Protein AF-A0A3C2DY50-F1 (afdb_monomer)

Nearest PDB structures (foldseek):
  4akk-assembly1_B  TM=6.413E-01  e=2.455E+00  Klebsiella oxytoca
  7au3-assembly1_C  TM=5.871E-01  e=1.511E+00  Paracoccus denitrificans

Solvent-accessible surface area (backbone atoms only — not comparable to full-atom values): 10934 Å² total; per-residue (Å²): 142,90,86,88,88,86,85,85,87,85,89,89,84,82,92,76,93,74,94,65,94,64,88,67,52,69,40,57,29,36,50,53,43,51,65,75,40,41,68,29,50,53,24,47,54,53,38,53,53,56,51,48,53,54,50,50,34,54,65,64,82,71,50,90,70,50,70,66,61,51,52,53,51,50,55,54,40,52,56,24,50,64,52,48,50,53,72,70,58,59,76,64,56,85,66,56,71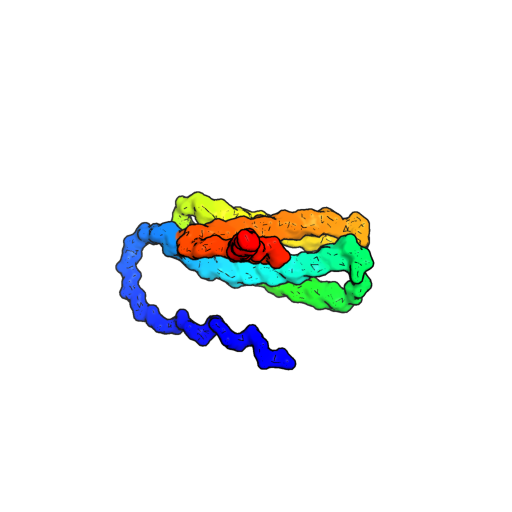,94,46,67,69,60,51,53,32,48,49,28,44,52,50,14,52,52,25,41,53,52,17,45,53,40,33,62,74,35,73,75,37,67,90,47,38,62,63,17,43,54,28,38,52,50,12,53,52,28,39,52,51,20,54,44,48,49,29,53,50,47,69,41,77,70,76,76,72,74,73,67,95,78,77,76,77,82,73,83,75,82,80,81,84,77,134

Sequence (183 aa):
MHRFLSGFRSLLVILAVVVVAGCGSKEEDAAKYAKSISDRHEALAEALVLYGNMVNAFHKDAAVIDRDDYIAAEEDMAGYVARIGSLHDLGKMPLPGNDEDLRSTHDYFMISVSYLYESQALLEDSGYDQGSSTMALGMWEEARKNFLIFAEFLNQIEGKPALDGGAAPGDTTISEMPAPATP

Radius of gyration: 21.75 Å; Cα contacts (8 Å, |Δi|>4): 141; chains: 1; bounding box: 72×37×64 Å

Foldseek 3Di:
DDDDPDDPPDDDDDDDDDPDPDPDALLRLLVVVCVVCVQLLVLLVVLLVLVLVVLVCLAPVNDPPPPVNVVVSVVSNVVSDVSNDDLVVLVVDDRRDPDPLSVVLSVLLSLLNVLSVVLVVQCVVCVSHSVRSVSSNVSSVSSVVSSLVSVQSSCVSNVHPGDPPPPDPPDPPPDDDDDDDDD

pLDDT: mean 75.3, std 21.67, range [30.52, 98.31]

Secondary structure (DSSP, 8-state):
---S--SS-----------------HHHHHHHHHHHHHHHHHHHHHHHHHHHHHHHHHHTT-----HHHHHHHHHHHHHHHHHH--HHHHTTPPPSTT-HHHHHHHHHHHHHHHHHHHHHHHHHHTTT-GGGHHHHHHHHHHHHHHHHHHHHHHHHHTTPPP------TT------PPPPPP-

Structure (mmCIF, N/CA/C/O backbone):
data_AF-A0A3C2DY50-F1
#
_entry.id   AF-A0A3C2DY50-F1
#
loop_
_atom_site.group_PDB
_atom_site.id
_atom_site.type_symbol
_atom_site.label_atom_id
_atom_site.label_alt_id
_atom_site.label_comp_id
_atom_site.label_asym_id
_atom_site.label_entity_id
_atom_site.label_seq_id
_atom_site.pdbx_PDB_ins_code
_atom_site.Cartn_x
_atom_site.Cartn_y
_atom_site.Cartn_z
_atom_site.occupancy
_atom_site.B_iso_or_equiv
_atom_site.auth_seq_id
_atom_site.auth_comp_id
_atom_site.auth_asym_id
_atom_site.auth_atom_id
_atom_site.pdbx_PDB_model_num
ATOM 1 N N . MET A 1 1 ? 16.645 -25.637 1.787 1.00 37.34 1 MET A N 1
ATOM 2 C CA . MET A 1 1 ? 16.811 -25.088 3.148 1.00 37.34 1 MET A CA 1
ATOM 3 C C . MET A 1 1 ? 15.425 -24.723 3.658 1.00 37.34 1 MET A C 1
ATOM 5 O O . MET A 1 1 ? 14.853 -23.764 3.179 1.00 37.34 1 MET A O 1
ATOM 9 N N . HIS A 1 2 ? 14.836 -25.547 4.527 1.00 36.75 2 HIS A N 1
ATOM 10 C CA . HIS A 1 2 ? 13.470 -25.373 5.038 1.00 36.75 2 HIS A CA 1
ATOM 11 C C . HIS A 1 2 ? 13.528 -25.223 6.553 1.00 36.75 2 HIS A C 1
ATOM 13 O O . HIS A 1 2 ? 13.543 -26.241 7.235 1.00 36.75 2 HIS A O 1
ATOM 19 N N . ARG A 1 3 ? 13.573 -23.991 7.075 1.00 38.25 3 ARG A N 1
ATOM 20 C CA . ARG A 1 3 ? 13.231 -23.666 8.474 1.00 38.25 3 ARG A CA 1
ATOM 21 C C . ARG A 1 3 ? 12.925 -22.171 8.607 1.00 38.25 3 ARG A C 1
ATOM 23 O O . ARG A 1 3 ? 13.809 -21.428 9.000 1.00 38.25 3 ARG A O 1
ATOM 30 N N . PHE A 1 4 ? 11.698 -21.750 8.291 1.00 41.22 4 PHE A N 1
ATOM 31 C CA . PHE A 1 4 ? 11.119 -20.512 8.850 1.00 41.22 4 PHE A CA 1
ATOM 32 C C . PHE A 1 4 ? 9.577 -20.451 8.771 1.00 41.22 4 PHE A C 1
ATOM 34 O O . PHE A 1 4 ? 8.994 -19.386 8.647 1.00 41.22 4 PHE A O 1
ATOM 41 N N . LEU A 1 5 ? 8.881 -21.592 8.855 1.00 39.69 5 LEU A N 1
ATOM 42 C CA . LEU A 1 5 ? 7.418 -21.622 9.008 1.00 39.69 5 LEU A CA 1
ATOM 43 C C . LEU A 1 5 ? 7.034 -22.596 10.122 1.00 39.69 5 LEU A C 1
ATOM 45 O O . LEU A 1 5 ? 6.663 -23.741 9.885 1.00 39.69 5 LEU A O 1
ATOM 49 N N . SER A 1 6 ? 7.181 -22.155 11.367 1.00 40.34 6 SER A N 1
ATOM 50 C CA . SER A 1 6 ? 6.669 -22.873 12.536 1.00 40.34 6 SER A CA 1
ATOM 51 C C . SER A 1 6 ? 6.559 -21.899 13.705 1.00 40.34 6 SER A C 1
ATOM 53 O O . SER A 1 6 ? 7.388 -21.916 14.611 1.00 40.34 6 SER A O 1
ATOM 55 N N . GLY A 1 7 ? 5.556 -21.021 13.665 1.00 37.00 7 GLY A N 1
ATOM 56 C CA . GLY A 1 7 ? 5.323 -20.072 14.759 1.00 37.00 7 GLY A CA 1
ATOM 57 C C . GLY A 1 7 ? 3.894 -19.565 14.942 1.00 37.00 7 GLY A C 1
ATOM 58 O O . GLY A 1 7 ? 3.614 -19.006 15.990 1.00 37.00 7 GLY A O 1
ATOM 59 N N . PHE A 1 8 ? 2.972 -19.777 13.995 1.00 44.91 8 PHE A N 1
ATOM 60 C CA . PHE A 1 8 ? 1.645 -19.132 14.039 1.00 44.91 8 PHE A CA 1
ATOM 61 C C . PHE A 1 8 ? 0.457 -20.078 13.806 1.00 44.91 8 PHE A C 1
ATOM 63 O O . PHE A 1 8 ? -0.597 -19.687 13.317 1.00 44.91 8 PHE A O 1
ATOM 70 N N . ARG A 1 9 ? 0.597 -21.358 14.166 1.00 37.81 9 ARG A N 1
ATOM 71 C CA . ARG A 1 9 ? -0.474 -22.360 14.026 1.00 37.81 9 ARG A CA 1
ATOM 72 C C . ARG A 1 9 ? -0.788 -23.049 15.347 1.00 37.81 9 ARG A C 1
A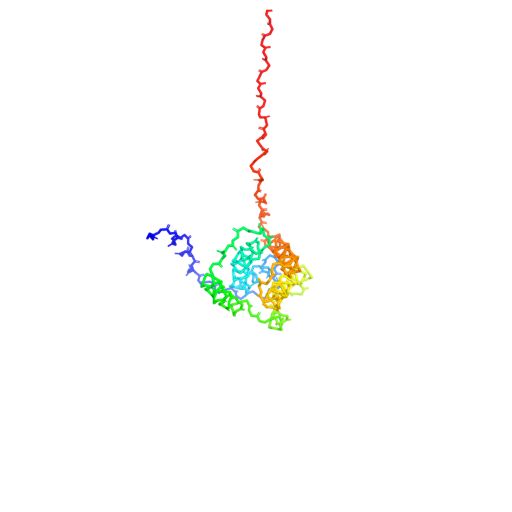TOM 74 O O . ARG A 1 9 ? -0.512 -24.232 15.499 1.00 37.81 9 ARG A O 1
ATOM 81 N N . SER A 1 10 ? -1.358 -22.324 16.304 1.00 43.06 10 SER A N 1
ATOM 82 C CA . SER A 1 10 ? -2.200 -22.916 17.357 1.00 43.06 10 SER A CA 1
ATOM 83 C C . SER A 1 10 ? -2.831 -21.828 18.211 1.00 43.06 10 SER A C 1
ATOM 85 O O . SER A 1 10 ? -2.179 -21.332 19.118 1.00 43.06 10 SER A O 1
ATOM 87 N N . LEU A 1 11 ? -4.090 -21.482 17.920 1.00 40.59 11 LEU A N 1
ATOM 88 C CA . LEU A 1 11 ? -5.111 -21.094 18.909 1.00 40.59 11 LEU A CA 1
ATOM 89 C C . LEU A 1 11 ? -6.433 -20.776 18.187 1.00 40.59 11 LEU A C 1
ATOM 91 O O . LEU A 1 11 ? -6.846 -19.633 18.050 1.00 40.59 11 LEU A O 1
ATOM 95 N N . LEU A 1 12 ? -7.105 -21.820 17.699 1.00 41.53 12 LEU A N 1
ATOM 96 C CA . LEU A 1 12 ? -8.509 -21.753 17.286 1.00 41.53 12 LEU A CA 1
ATOM 97 C C . LEU A 1 12 ? -9.233 -23.015 17.749 1.00 41.53 12 LEU A C 1
ATOM 99 O O . LEU A 1 12 ? -9.540 -23.873 16.936 1.00 41.53 12 LEU A O 1
ATOM 103 N N . VAL A 1 13 ? -9.507 -23.123 19.049 1.00 40.91 13 VAL A N 1
ATOM 104 C CA . VAL A 1 13 ? -10.688 -23.830 19.569 1.00 40.91 13 VAL A CA 1
ATOM 105 C C . VAL A 1 13 ? -11.007 -23.221 20.934 1.00 40.91 13 VAL A C 1
ATOM 107 O O . VAL A 1 13 ? -10.246 -23.412 21.872 1.00 40.91 13 VAL A O 1
ATOM 110 N N . ILE A 1 14 ? -12.099 -22.466 21.033 1.00 40.69 14 ILE A N 1
ATOM 111 C CA . ILE A 1 14 ? -13.188 -22.673 22.002 1.00 40.69 14 ILE A CA 1
ATOM 112 C C . ILE A 1 14 ? -14.326 -21.735 21.586 1.00 40.69 14 ILE A C 1
ATOM 114 O O . ILE A 1 14 ? -14.262 -20.513 21.679 1.00 40.69 14 ILE A O 1
ATOM 118 N N . LEU A 1 15 ? -15.362 -22.382 21.066 1.00 41.84 15 LEU A N 1
ATOM 119 C CA . LEU A 1 15 ? -16.697 -21.867 20.838 1.00 41.84 15 LEU A CA 1
ATOM 120 C C . LEU A 1 15 ? -17.348 -21.588 22.202 1.00 41.84 15 LEU A C 1
ATOM 122 O O . LEU A 1 15 ? -17.602 -22.523 22.959 1.00 41.84 15 LEU A O 1
ATOM 126 N N . ALA A 1 16 ? -17.661 -20.328 22.488 1.00 37.06 16 ALA A N 1
ATOM 127 C CA . ALA A 1 16 ? -18.652 -19.957 23.491 1.00 37.06 16 ALA A CA 1
ATOM 128 C C . ALA A 1 16 ? -19.593 -18.927 22.865 1.00 37.06 16 ALA A C 1
ATOM 130 O O . ALA A 1 16 ? -19.228 -17.782 22.611 1.00 37.06 16 ALA A O 1
ATOM 131 N N . VAL A 1 17 ? -20.806 -19.387 22.564 1.00 43.44 17 VAL A N 1
ATOM 132 C CA . VAL A 1 17 ? -21.937 -18.548 22.181 1.00 43.44 17 VAL A CA 1
ATOM 133 C C . VAL A 1 17 ? -22.260 -17.639 23.363 1.00 43.44 17 VAL A C 1
ATOM 135 O O . VAL A 1 17 ? -22.766 -18.103 24.381 1.00 43.44 17 VAL A O 1
ATOM 138 N N . VAL A 1 18 ? -21.996 -16.345 23.208 1.00 41.59 18 VAL A N 1
ATOM 139 C CA . VAL A 1 18 ? -22.653 -15.299 23.987 1.00 41.59 18 VAL A CA 1
ATOM 140 C C . VAL A 1 18 ? -23.273 -14.337 22.983 1.00 41.59 18 VAL A C 1
ATOM 142 O O . VAL A 1 18 ? -22.590 -13.558 22.327 1.00 41.59 18 VAL A O 1
ATOM 145 N N . VAL A 1 19 ? -24.592 -14.436 22.831 1.00 44.59 19 VAL A N 1
ATOM 146 C CA . VAL A 1 19 ? -25.396 -13.388 22.204 1.00 44.59 19 VAL A CA 1
ATOM 147 C C . VAL A 1 19 ? -25.476 -12.257 23.226 1.00 44.59 19 VAL A C 1
ATOM 149 O O . VAL A 1 19 ? -26.281 -12.319 24.153 1.00 44.59 19 VAL A O 1
ATOM 152 N N . VAL A 1 20 ? -24.617 -11.247 23.086 1.00 41.06 20 VAL A N 1
ATOM 153 C CA . VAL A 1 20 ? -24.823 -9.940 23.718 1.00 41.06 20 VAL A CA 1
ATOM 154 C C . VAL A 1 20 ? -25.199 -8.971 22.609 1.00 41.06 20 VAL A C 1
ATOM 156 O O . VAL A 1 20 ? -24.480 -8.830 21.624 1.00 41.06 20 VAL A O 1
ATOM 159 N N . ALA A 1 21 ? -26.348 -8.320 22.761 1.00 52.94 21 ALA A N 1
ATOM 160 C CA . ALA A 1 21 ? -26.667 -7.106 22.028 1.00 52.94 21 ALA A CA 1
ATOM 161 C C . ALA A 1 21 ? -25.571 -6.070 22.337 1.00 52.94 21 ALA A C 1
ATOM 163 O O . ALA A 1 21 ? -25.536 -5.531 23.439 1.00 52.94 21 ALA A O 1
ATOM 164 N N . GLY A 1 22 ? -24.621 -5.872 21.425 1.00 41.81 22 GLY A N 1
ATOM 165 C CA . GLY A 1 22 ? -23.413 -5.102 21.706 1.00 41.81 22 GLY A CA 1
ATOM 166 C C . GLY A 1 22 ? -23.378 -3.786 20.946 1.00 41.81 22 GLY A C 1
ATOM 167 O O . GLY A 1 22 ? -23.140 -3.784 19.742 1.00 41.81 22 GLY A O 1
ATOM 168 N N . CYS A 1 23 ? -23.505 -2.667 21.664 1.00 50.62 23 CYS A N 1
ATOM 169 C CA . CYS A 1 23 ? -22.527 -1.600 21.454 1.00 50.62 23 CYS A CA 1
ATOM 170 C C . CYS A 1 23 ? -21.158 -2.246 21.701 1.00 50.62 23 CYS A C 1
ATOM 172 O O . CYS A 1 23 ? -20.832 -2.521 22.857 1.00 50.62 23 CYS A O 1
ATOM 174 N N . GLY A 1 24 ? -20.427 -2.584 20.639 1.00 61.41 24 GLY A N 1
ATOM 175 C CA . GLY A 1 24 ? -19.043 -3.032 20.766 1.00 61.41 24 GLY A CA 1
ATOM 176 C C . GLY A 1 24 ? -18.191 -1.898 21.329 1.00 61.41 24 GLY A C 1
ATOM 177 O O . GLY A 1 24 ? -18.505 -0.722 21.123 1.00 61.41 24 GLY A O 1
ATOM 178 N N . SER A 1 25 ? -17.146 -2.230 22.086 1.00 80.38 25 SER A N 1
ATOM 179 C CA . SER A 1 25 ? -16.134 -1.227 22.425 1.00 80.38 25 SER A CA 1
ATOM 180 C C . SER A 1 25 ? -15.315 -0.878 21.175 1.00 80.38 25 SER A C 1
ATOM 182 O O . SER A 1 25 ? -15.272 -1.658 20.220 1.00 80.38 25 SER A O 1
ATOM 184 N N . LYS A 1 26 ? -14.645 0.280 21.178 1.00 81.88 26 LYS A N 1
ATOM 185 C CA . LYS A 1 26 ? -13.791 0.711 20.057 1.00 81.88 26 LYS A CA 1
ATOM 186 C C . LYS A 1 26 ? -12.717 -0.334 19.731 1.00 81.88 26 LYS A C 1
ATOM 188 O O . LYS A 1 26 ? -12.454 -0.615 18.567 1.00 81.88 26 LYS A O 1
ATOM 193 N N . GLU A 1 27 ? -12.154 -0.962 20.760 1.00 85.44 27 GLU A N 1
ATOM 194 C CA . GLU A 1 27 ? -11.145 -2.015 20.637 1.00 85.44 27 GLU A CA 1
ATOM 195 C C . GLU A 1 27 ? -11.719 -3.284 19.990 1.00 85.44 27 GLU A C 1
ATOM 197 O O . GLU A 1 27 ? -11.064 -3.922 19.167 1.00 85.44 27 GLU A O 1
ATOM 202 N N . GLU A 1 28 ? -12.958 -3.657 20.333 1.00 87.88 28 GLU A N 1
ATOM 203 C CA . GLU A 1 28 ? -13.638 -4.807 19.730 1.00 87.88 28 GLU A CA 1
ATOM 204 C C . GLU A 1 28 ? -13.908 -4.573 18.236 1.00 87.88 28 GLU A C 1
ATOM 206 O O . GLU A 1 28 ? -13.696 -5.464 17.407 1.00 87.88 28 GLU A O 1
ATOM 211 N N . ASP A 1 29 ? -14.358 -3.369 17.887 1.00 89.81 29 ASP A N 1
ATOM 212 C CA . ASP A 1 29 ? -14.614 -2.970 16.506 1.00 89.81 29 ASP A CA 1
ATOM 213 C C . ASP A 1 29 ? -13.312 -2.889 15.691 1.00 89.81 29 ASP A C 1
ATOM 215 O O . ASP A 1 29 ? -13.264 -3.388 14.562 1.00 89.81 29 ASP A O 1
ATOM 219 N N . ALA A 1 30 ? -12.219 -2.405 16.287 1.00 88.56 30 ALA A N 1
ATOM 220 C CA . ALA A 1 30 ? -10.894 -2.426 15.674 1.00 88.56 30 ALA A CA 1
ATOM 221 C C . ALA A 1 30 ? -10.366 -3.843 15.441 1.00 88.56 30 ALA A C 1
ATOM 223 O O . ALA A 1 30 ? -9.890 -4.137 14.347 1.00 88.56 30 ALA A O 1
ATOM 224 N N . ALA A 1 31 ? -10.529 -4.755 16.401 1.00 90.06 31 ALA A N 1
ATOM 225 C CA . ALA A 1 31 ? -10.119 -6.148 16.234 1.00 90.06 31 ALA A CA 1
ATOM 226 C C . ALA A 1 31 ? -10.916 -6.860 15.124 1.00 90.06 31 ALA A C 1
ATOM 228 O O . ALA A 1 31 ? -10.365 -7.649 14.346 1.00 90.06 31 ALA A O 1
ATOM 229 N N . LYS A 1 32 ? -12.222 -6.573 15.006 1.00 91.50 32 LYS A N 1
ATOM 230 C CA . LYS A 1 32 ? -13.049 -7.063 13.888 1.00 91.50 32 LYS A CA 1
ATOM 231 C C . LYS A 1 32 ? -12.552 -6.511 12.556 1.00 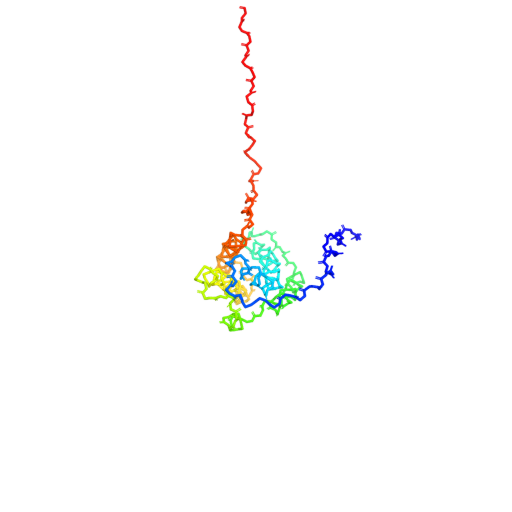91.50 32 LYS A C 1
ATOM 233 O O . LYS A 1 32 ? -12.438 -7.273 11.594 1.00 91.50 32 LYS A O 1
ATOM 238 N N . TYR A 1 33 ? -12.240 -5.218 12.504 1.00 92.44 33 TYR A N 1
ATOM 239 C CA . TYR A 1 33 ? -11.710 -4.576 11.308 1.00 92.44 33 TYR A CA 1
ATOM 240 C C . TYR A 1 33 ? -10.342 -5.152 10.913 1.00 92.44 33 TYR A C 1
ATOM 242 O O . TYR A 1 33 ? -10.189 -5.603 9.777 1.00 92.44 33 TYR A O 1
ATOM 250 N N . ALA A 1 34 ? -9.394 -5.251 11.848 1.00 91.88 34 ALA A N 1
ATOM 251 C CA . ALA A 1 34 ? -8.069 -5.834 11.638 1.00 91.88 34 ALA A CA 1
ATOM 252 C C . ALA A 1 34 ? -8.155 -7.254 11.067 1.00 91.88 34 ALA A C 1
ATOM 254 O O . ALA A 1 34 ? -7.454 -7.595 10.116 1.00 91.88 34 ALA A O 1
ATOM 255 N N . LYS A 1 35 ? -9.078 -8.069 11.589 1.00 92.38 35 LYS A N 1
ATOM 256 C CA . LYS A 1 35 ? -9.353 -9.405 11.052 1.00 92.38 35 LYS A CA 1
ATOM 257 C C . LYS A 1 35 ? -9.940 -9.365 9.639 1.00 92.38 35 LYS A C 1
ATOM 259 O O . LYS A 1 35 ? -9.630 -10.230 8.833 1.00 92.38 35 LYS A O 1
ATOM 264 N N . SER A 1 36 ? -10.803 -8.398 9.333 1.00 91.75 36 SER A N 1
ATOM 265 C CA . SER A 1 36 ? -11.406 -8.270 7.999 1.00 91.75 36 SER A CA 1
ATOM 266 C C . SER A 1 36 ? -10.410 -7.820 6.925 1.00 91.75 36 SER A C 1
ATOM 268 O O . SER A 1 36 ? -10.568 -8.175 5.757 1.00 91.75 36 SER A O 1
ATOM 270 N N . ILE A 1 37 ? -9.377 -7.067 7.319 1.00 93.56 37 ILE A N 1
ATOM 271 C CA . ILE A 1 37 ? -8.353 -6.527 6.419 1.00 93.56 37 ILE A CA 1
ATOM 272 C C . ILE A 1 37 ? -7.051 -7.345 6.440 1.00 93.56 37 ILE A C 1
ATOM 274 O O . ILE A 1 37 ? -6.168 -7.056 5.643 1.00 93.56 37 ILE A O 1
ATOM 278 N N . SER A 1 38 ? -6.910 -8.370 7.293 1.00 92.38 38 SER A N 1
ATOM 279 C CA . SER A 1 38 ? -5.626 -9.052 7.555 1.00 92.38 38 SER A CA 1
ATOM 280 C C . SER A 1 38 ? -4.913 -9.531 6.294 1.00 92.38 38 SER A C 1
ATOM 282 O O . SER A 1 38 ? -3.743 -9.220 6.096 1.00 92.38 38 SER A O 1
ATOM 284 N N . ASP A 1 39 ? -5.631 -10.223 5.412 1.00 93.81 39 ASP A N 1
ATOM 285 C CA . ASP A 1 39 ? -5.045 -10.812 4.205 1.00 93.81 39 ASP A CA 1
ATOM 286 C C . ASP A 1 39 ? -4.607 -9.728 3.208 1.00 93.81 39 ASP A C 1
ATOM 288 O O . ASP A 1 39 ? -3.631 -9.901 2.480 1.00 93.81 39 ASP A O 1
ATOM 292 N N . ARG A 1 40 ? -5.325 -8.597 3.193 1.00 96.06 40 ARG A N 1
ATOM 293 C CA . ARG A 1 40 ? -5.044 -7.428 2.343 1.00 96.06 40 ARG A CA 1
ATOM 294 C C . ARG A 1 40 ? -3.892 -6.605 2.900 1.00 96.06 40 ARG A C 1
ATOM 296 O O . ARG A 1 40 ? -3.066 -6.127 2.137 1.00 96.06 40 ARG A O 1
ATOM 303 N N . HIS A 1 41 ? -3.835 -6.470 4.221 1.00 94.94 41 HIS A N 1
ATOM 304 C CA . HIS A 1 41 ? -2.730 -5.864 4.950 1.00 94.94 41 HIS A CA 1
ATOM 305 C C . HIS A 1 41 ? -1.436 -6.633 4.679 1.00 94.94 41 HIS A C 1
ATOM 307 O O . HIS A 1 41 ? -0.471 -6.030 4.221 1.00 94.94 41 HIS A O 1
ATOM 313 N N . GLU A 1 42 ? -1.425 -7.949 4.889 1.00 94.81 42 GLU A N 1
ATOM 314 C CA . GLU A 1 42 ? -0.254 -8.786 4.614 1.00 94.81 42 GLU A CA 1
ATOM 315 C C . GLU A 1 42 ? 0.191 -8.657 3.151 1.00 94.81 42 GLU A C 1
ATOM 317 O O . GLU A 1 42 ? 1.354 -8.358 2.890 1.00 94.81 42 GLU A O 1
ATOM 322 N N . ALA A 1 43 ? -0.745 -8.764 2.202 1.00 96.56 43 ALA A N 1
ATOM 323 C CA . ALA A 1 43 ? -0.432 -8.620 0.784 1.00 96.56 43 ALA A CA 1
ATOM 324 C C . ALA A 1 43 ? 0.124 -7.230 0.426 1.00 96.56 43 ALA A C 1
ATOM 326 O O . ALA A 1 43 ? 1.062 -7.134 -0.360 1.00 96.56 43 ALA A O 1
ATOM 327 N N . LEU A 1 44 ? -0.413 -6.153 1.010 1.00 97.25 44 LEU A N 1
ATOM 328 C CA . LEU A 1 44 ? 0.097 -4.796 0.805 1.00 97.25 44 LEU A CA 1
ATOM 329 C C . LEU A 1 44 ? 1.510 -4.628 1.376 1.00 97.25 44 LEU A C 1
ATOM 331 O O . LEU A 1 44 ? 2.356 -4.010 0.734 1.00 97.25 44 LEU A O 1
ATOM 335 N N . ALA A 1 45 ? 1.790 -5.200 2.548 1.00 95.94 45 ALA A N 1
ATOM 336 C CA . ALA A 1 45 ? 3.124 -5.167 3.142 1.00 95.94 45 ALA A CA 1
ATOM 337 C C . ALA A 1 45 ? 4.156 -5.878 2.251 1.00 95.94 45 ALA A C 1
ATOM 339 O O . ALA A 1 45 ? 5.219 -5.323 1.964 1.00 95.94 45 ALA A O 1
ATOM 340 N N . GLU A 1 46 ? 3.829 -7.087 1.789 1.00 94.81 46 GLU A N 1
ATOM 341 C CA . GLU A 1 46 ? 4.688 -7.892 0.914 1.00 94.81 46 GLU A CA 1
ATOM 342 C C . GLU A 1 46 ? 4.918 -7.196 -0.434 1.00 94.81 46 GLU A C 1
ATOM 344 O O . GLU A 1 46 ? 6.061 -7.076 -0.886 1.00 94.81 46 GLU A O 1
ATOM 349 N N . ALA A 1 47 ? 3.857 -6.638 -1.020 1.00 94.69 47 ALA A N 1
ATOM 350 C CA . ALA A 1 47 ? 3.930 -5.842 -2.236 1.00 94.69 47 ALA A CA 1
ATOM 351 C C . ALA A 1 47 ? 4.835 -4.612 -2.091 1.00 94.69 47 ALA A C 1
ATOM 353 O O . ALA A 1 47 ? 5.683 -4.367 -2.945 1.00 94.69 47 ALA A O 1
ATOM 354 N N . LEU A 1 48 ? 4.696 -3.844 -1.005 1.00 94.25 48 LEU A N 1
ATOM 355 C CA . LEU A 1 48 ? 5.519 -2.657 -0.762 1.00 94.25 48 LEU A CA 1
ATOM 356 C C . LEU A 1 48 ? 7.006 -3.004 -0.640 1.00 94.25 48 LEU A C 1
ATOM 358 O O . LEU A 1 48 ? 7.843 -2.235 -1.114 1.00 94.25 48 LEU A O 1
ATOM 362 N N . VAL A 1 49 ? 7.348 -4.143 -0.033 1.00 91.56 49 VAL A N 1
ATOM 363 C CA . VAL A 1 49 ? 8.740 -4.607 0.065 1.00 91.56 49 VAL A CA 1
ATOM 364 C C . VAL A 1 49 ? 9.275 -5.017 -1.303 1.00 91.56 49 VAL A C 1
ATOM 366 O O . VAL A 1 49 ? 10.325 -4.524 -1.714 1.00 91.56 49 VAL A O 1
ATOM 369 N N . LEU A 1 50 ? 8.558 -5.895 -2.012 1.00 89.00 50 LEU A N 1
ATOM 370 C CA . LEU A 1 50 ? 8.965 -6.379 -3.331 1.00 89.00 50 LEU A CA 1
ATOM 371 C C . LEU A 1 50 ? 9.151 -5.213 -4.305 1.00 89.00 50 LEU A C 1
ATOM 373 O O . LEU A 1 50 ? 10.226 -5.031 -4.878 1.00 89.00 50 LEU A O 1
ATOM 377 N N . TYR A 1 51 ? 8.127 -4.374 -4.416 1.00 86.38 51 TYR A N 1
ATOM 378 C CA . TYR A 1 51 ? 8.105 -3.272 -5.362 1.00 86.38 51 TYR A CA 1
ATOM 379 C C . TYR A 1 51 ? 9.102 -2.166 -4.994 1.00 86.38 51 TYR A C 1
ATOM 381 O O . TYR A 1 51 ? 9.753 -1.579 -5.859 1.00 86.38 51 TYR A O 1
ATOM 389 N N . GLY A 1 52 ? 9.314 -1.947 -3.695 1.00 86.50 52 GLY A N 1
ATOM 390 C CA . GLY A 1 52 ? 10.352 -1.050 -3.201 1.00 86.50 52 GLY A CA 1
ATOM 391 C C . GLY A 1 52 ? 11.756 -1.488 -3.595 1.00 86.50 52 GLY A C 1
ATOM 392 O O . GLY A 1 52 ? 12.587 -0.644 -3.927 1.00 86.50 52 GLY A O 1
ATOM 393 N N . ASN A 1 53 ? 12.032 -2.794 -3.598 1.00 82.38 53 ASN A N 1
ATOM 394 C CA . ASN A 1 53 ? 13.316 -3.317 -4.059 1.00 82.38 53 ASN A CA 1
ATOM 395 C C . ASN A 1 53 ? 13.507 -3.079 -5.564 1.00 82.38 53 ASN A C 1
ATOM 397 O O . ASN A 1 53 ? 14.584 -2.640 -5.967 1.00 82.38 53 ASN A O 1
ATOM 401 N N . MET A 1 54 ? 12.463 -3.301 -6.370 1.00 80.56 54 MET A N 1
ATOM 402 C CA . MET A 1 54 ? 12.494 -3.080 -7.822 1.00 80.56 54 MET A CA 1
ATOM 403 C C . MET A 1 54 ? 12.760 -1.610 -8.155 1.00 80.56 54 MET A C 1
ATOM 405 O O . MET A 1 54 ? 13.758 -1.283 -8.795 1.00 80.56 54 MET A O 1
ATOM 409 N N . VAL A 1 55 ? 11.914 -0.705 -7.659 1.00 80.00 55 VAL A N 1
ATOM 410 C CA . VAL A 1 55 ? 12.016 0.732 -7.938 1.00 80.00 55 VAL A CA 1
ATOM 411 C C . VAL A 1 55 ? 13.350 1.316 -7.456 1.00 80.00 55 VAL A C 1
ATOM 413 O O . VAL A 1 55 ? 13.983 2.091 -8.174 1.00 80.00 55 VAL A O 1
ATOM 416 N N . ASN A 1 56 ? 13.840 0.910 -6.276 1.00 77.50 56 ASN A N 1
ATOM 417 C CA . ASN A 1 56 ? 15.145 1.363 -5.782 1.00 77.50 56 ASN A CA 1
ATOM 418 C C . ASN A 1 56 ? 16.317 0.885 -6.648 1.00 77.50 56 ASN A C 1
ATOM 420 O O . ASN A 1 56 ? 17.302 1.614 -6.790 1.00 77.50 56 ASN A O 1
ATOM 424 N N . ALA A 1 57 ? 16.246 -0.330 -7.194 1.00 73.81 57 ALA A N 1
ATOM 425 C CA . ALA A 1 57 ? 17.295 -0.872 -8.048 1.00 73.81 57 ALA A CA 1
ATOM 426 C C . ALA A 1 57 ? 17.405 -0.112 -9.380 1.00 73.81 57 ALA A C 1
ATOM 428 O O . ALA A 1 57 ? 18.523 0.188 -9.803 1.00 73.81 57 ALA A O 1
ATOM 429 N N . PHE A 1 58 ? 16.272 0.281 -9.976 1.00 69.94 58 PHE A N 1
ATOM 430 C CA . PHE A 1 58 ? 16.243 1.152 -11.159 1.00 69.94 58 PHE A CA 1
ATOM 431 C C . PHE A 1 58 ? 16.763 2.561 -10.866 1.00 69.94 58 PHE A C 1
ATOM 433 O O . PHE A 1 58 ? 17.490 3.129 -11.677 1.00 69.94 58 PHE A O 1
ATOM 440 N N . HIS A 1 59 ? 16.428 3.118 -9.699 1.00 69.25 59 HIS A N 1
ATOM 441 C CA . HIS A 1 59 ? 16.822 4.480 -9.345 1.00 69.25 59 HIS A CA 1
ATOM 442 C C . HIS A 1 59 ? 18.327 4.634 -9.050 1.00 69.25 59 HIS A C 1
ATOM 444 O O . HIS A 1 59 ? 18.908 5.678 -9.330 1.00 69.25 59 HIS A O 1
ATOM 450 N N . LYS A 1 60 ? 18.980 3.623 -8.460 1.00 61.75 60 LYS A N 1
ATOM 451 C CA . LYS A 1 60 ? 20.357 3.744 -7.933 1.00 61.75 60 LYS A CA 1
ATOM 452 C C . LYS A 1 60 ? 21.483 3.476 -8.939 1.00 61.75 60 LYS A C 1
ATOM 454 O O . LYS A 1 60 ? 22.621 3.326 -8.499 1.00 61.75 60 LYS A O 1
ATOM 459 N N . ASP A 1 61 ? 21.206 3.367 -10.242 1.00 56.81 61 ASP A N 1
ATOM 460 C CA . ASP A 1 61 ? 22.198 2.918 -11.247 1.00 56.81 61 ASP A CA 1
ATOM 461 C C . ASP A 1 61 ? 22.834 1.545 -10.894 1.00 56.81 61 ASP A C 1
ATOM 463 O O . ASP A 1 61 ? 23.874 1.153 -11.422 1.00 56.81 61 ASP A O 1
ATOM 467 N N . ALA A 1 62 ? 22.231 0.807 -9.952 1.00 50.25 62 ALA A N 1
ATOM 468 C CA . ALA A 1 62 ? 22.902 -0.255 -9.204 1.00 50.25 62 ALA A CA 1
ATOM 469 C C . ALA A 1 62 ? 22.638 -1.659 -9.749 1.00 50.25 62 ALA A C 1
ATOM 471 O O . ALA A 1 62 ? 23.273 -2.608 -9.289 1.00 50.25 62 ALA A O 1
ATOM 472 N N . ALA A 1 63 ? 21.724 -1.827 -10.704 1.00 52.28 63 ALA A N 1
ATOM 473 C CA . ALA A 1 63 ? 21.383 -3.152 -11.182 1.00 52.28 63 ALA A CA 1
ATOM 474 C C . ALA A 1 63 ? 21.118 -3.177 -12.685 1.00 52.28 63 ALA A C 1
ATOM 476 O O . ALA A 1 63 ? 20.165 -2.593 -13.193 1.00 52.28 63 ALA A O 1
ATOM 477 N N . VAL A 1 64 ? 21.913 -3.997 -13.367 1.00 55.91 64 VAL A N 1
ATOM 478 C CA . VAL A 1 64 ? 21.357 -4.882 -14.385 1.00 55.91 64 VAL A CA 1
ATOM 479 C C . VAL A 1 64 ? 20.461 -5.861 -13.613 1.00 55.91 64 VAL A C 1
ATOM 481 O O . VAL A 1 64 ? 20.932 -6.914 -13.194 1.00 55.91 64 VAL A O 1
ATOM 484 N N . ILE A 1 65 ? 19.218 -5.473 -13.302 1.00 60.22 65 ILE A N 1
ATOM 485 C CA . ILE A 1 65 ? 18.184 -6.468 -12.990 1.00 60.22 65 ILE A CA 1
ATOM 486 C C . ILE A 1 65 ? 17.997 -7.235 -14.295 1.00 60.22 65 ILE A C 1
ATOM 488 O O . ILE A 1 65 ? 17.765 -6.614 -15.337 1.00 60.22 65 ILE A O 1
ATOM 492 N N . ASP A 1 66 ? 18.180 -8.556 -14.268 1.00 63.12 66 ASP A N 1
ATOM 493 C CA . ASP A 1 66 ? 17.891 -9.356 -15.451 1.00 63.12 66 ASP A CA 1
ATOM 494 C C . ASP A 1 66 ? 16.402 -9.202 -15.776 1.00 63.12 66 ASP A C 1
ATOM 496 O O . ASP A 1 66 ? 15.555 -9.156 -14.884 1.00 63.12 66 ASP A O 1
ATOM 500 N N . ARG A 1 67 ? 16.066 -9.120 -17.062 1.00 63.75 67 ARG A N 1
ATOM 501 C CA . ARG A 1 67 ? 14.675 -9.044 -17.514 1.00 63.75 67 ARG A CA 1
ATOM 502 C C . ARG A 1 67 ? 13.830 -10.156 -16.879 1.00 63.75 67 ARG A C 1
ATOM 504 O O . ARG A 1 67 ? 12.669 -9.917 -16.563 1.00 63.75 67 ARG A O 1
ATOM 511 N N . ASP A 1 68 ? 14.413 -11.333 -16.677 1.00 70.50 68 ASP A N 1
ATOM 512 C CA . ASP A 1 68 ? 13.739 -12.479 -16.066 1.00 70.50 68 ASP A CA 1
ATOM 513 C C . ASP A 1 68 ? 13.423 -12.255 -14.574 1.00 70.50 68 ASP A C 1
ATOM 515 O O . ASP A 1 68 ? 12.332 -12.608 -14.127 1.00 70.50 68 ASP A O 1
ATOM 519 N N . ASP A 1 69 ? 14.315 -11.603 -13.817 1.00 73.88 69 ASP A N 1
ATOM 520 C CA . ASP A 1 69 ? 14.069 -11.234 -12.412 1.00 73.88 69 ASP A CA 1
ATOM 521 C C . ASP A 1 69 ? 12.934 -10.206 -12.305 1.00 73.88 69 ASP A C 1
ATOM 523 O O . ASP A 1 69 ? 12.136 -10.231 -11.366 1.00 73.88 69 ASP A O 1
ATOM 527 N N . TYR A 1 70 ? 12.846 -9.310 -13.289 1.00 74.00 70 TYR A N 1
ATOM 528 C CA . TYR A 1 70 ? 11.785 -8.317 -13.370 1.00 74.00 70 TYR A CA 1
ATOM 529 C C . TYR A 1 70 ? 10.423 -8.960 -13.676 1.00 74.00 70 TYR A C 1
ATOM 531 O O . TYR A 1 70 ? 9.452 -8.704 -12.968 1.00 74.00 70 TYR A O 1
ATOM 539 N N . ILE A 1 71 ? 10.365 -9.846 -14.677 1.00 74.56 71 ILE A N 1
ATOM 540 C CA . ILE A 1 71 ? 9.144 -10.592 -15.021 1.00 74.56 71 ILE A CA 1
ATOM 541 C C . ILE A 1 71 ? 8.660 -11.415 -13.821 1.00 74.56 71 ILE A C 1
ATOM 543 O O . ILE A 1 71 ? 7.475 -11.386 -13.500 1.00 74.56 71 ILE A O 1
ATOM 547 N N . ALA A 1 72 ? 9.567 -12.104 -13.123 1.00 80.81 72 ALA A N 1
ATOM 548 C CA . ALA A 1 72 ? 9.214 -12.874 -11.932 1.00 80.81 72 ALA A CA 1
ATOM 549 C C . ALA A 1 72 ? 8.633 -11.982 -10.820 1.00 80.81 72 ALA A C 1
ATOM 551 O O . ALA A 1 72 ? 7.637 -12.336 -10.190 1.00 80.81 72 ALA A O 1
ATOM 552 N N . ALA A 1 73 ? 9.214 -10.799 -10.608 1.00 81.94 73 ALA A N 1
ATOM 553 C CA . ALA A 1 73 ? 8.708 -9.855 -9.622 1.00 81.94 73 ALA A CA 1
ATOM 554 C C . ALA A 1 73 ? 7.341 -9.260 -10.016 1.00 81.94 73 ALA A C 1
ATOM 556 O O . ALA A 1 73 ? 6.512 -9.024 -9.137 1.00 81.94 73 ALA A O 1
ATOM 557 N N . GLU A 1 74 ? 7.057 -9.063 -11.307 1.00 82.50 74 GLU A N 1
ATOM 558 C CA . GLU A 1 74 ? 5.718 -8.671 -11.771 1.00 82.50 74 GLU A CA 1
ATOM 559 C C . GLU A 1 74 ? 4.674 -9.772 -11.564 1.00 82.50 74 GLU A C 1
ATOM 561 O O . GLU A 1 74 ? 3.552 -9.481 -11.141 1.00 82.50 74 GLU A O 1
ATOM 566 N N . GLU A 1 75 ? 5.029 -11.037 -11.803 1.00 86.56 75 GLU A N 1
ATOM 567 C CA . GLU A 1 75 ? 4.139 -12.172 -11.534 1.00 86.56 75 GLU A CA 1
ATOM 568 C C . GLU A 1 75 ? 3.796 -12.278 -10.040 1.00 86.56 75 GLU A C 1
ATOM 570 O O . GLU A 1 75 ? 2.619 -12.402 -9.675 1.00 86.56 75 GLU A O 1
ATOM 575 N N . ASP A 1 76 ? 4.801 -12.155 -9.167 1.00 88.50 76 ASP A N 1
ATOM 576 C CA . ASP A 1 76 ? 4.605 -12.117 -7.715 1.00 88.50 76 ASP A CA 1
ATOM 577 C C . ASP A 1 76 ? 3.733 -10.920 -7.305 1.00 88.50 76 ASP A C 1
ATOM 579 O O . ASP A 1 76 ? 2.798 -11.052 -6.503 1.00 88.50 76 ASP A O 1
ATOM 583 N N . MET A 1 77 ? 3.984 -9.751 -7.901 1.00 89.25 77 MET A N 1
ATOM 584 C CA . MET A 1 77 ? 3.220 -8.540 -7.633 1.00 89.25 77 MET A CA 1
ATOM 585 C C . MET A 1 77 ? 1.749 -8.690 -8.025 1.00 89.25 77 MET A C 1
ATOM 587 O O . MET A 1 77 ? 0.873 -8.327 -7.237 1.00 89.25 77 MET A O 1
ATOM 591 N N . ALA A 1 78 ? 1.450 -9.282 -9.183 1.00 90.06 78 ALA A N 1
ATOM 592 C CA . ALA A 1 78 ? 0.079 -9.552 -9.612 1.00 90.06 78 ALA A CA 1
ATOM 593 C C . ALA A 1 78 ? -0.678 -10.426 -8.592 1.00 90.06 78 ALA A C 1
ATOM 595 O O . ALA A 1 78 ? -1.858 -10.185 -8.310 1.00 90.06 78 ALA A O 1
ATOM 596 N N . GLY A 1 79 ? 0.014 -11.393 -7.977 1.00 93.25 79 GLY A N 1
ATOM 597 C CA . GLY A 1 79 ? -0.512 -12.193 -6.872 1.00 93.25 79 GLY A CA 1
ATOM 598 C C . GLY A 1 79 ? -0.906 -11.348 -5.655 1.00 93.25 79 GLY A C 1
ATOM 599 O O . GLY A 1 79 ? -1.993 -11.533 -5.094 1.00 93.25 79 GLY A O 1
ATOM 600 N N . TYR A 1 80 ? -0.071 -10.383 -5.265 1.00 94.69 80 TYR A N 1
ATOM 601 C CA . TYR A 1 80 ? -0.386 -9.468 -4.164 1.00 94.69 80 TYR A CA 1
ATOM 602 C C . TYR A 1 80 ? -1.506 -8.486 -4.516 1.00 94.69 80 TYR A C 1
ATOM 604 O O . TYR A 1 80 ? -2.422 -8.318 -3.712 1.00 94.69 80 TYR A O 1
ATOM 612 N N . VAL A 1 81 ? -1.507 -7.899 -5.718 1.00 93.56 81 VAL A N 1
ATOM 613 C CA . VAL A 1 81 ? -2.587 -7.012 -6.195 1.00 93.56 81 VAL A CA 1
ATOM 614 C C . VAL A 1 81 ? -3.940 -7.715 -6.114 1.00 93.56 81 VAL A C 1
ATOM 616 O O . VAL A 1 81 ? -4.896 -7.152 -5.580 1.00 93.56 81 VAL A O 1
ATOM 619 N N . ALA A 1 82 ? -4.017 -8.969 -6.566 1.00 94.56 82 ALA A N 1
ATOM 620 C CA . ALA A 1 82 ? -5.244 -9.756 -6.503 1.00 94.56 82 ALA A CA 1
ATOM 621 C C . ALA A 1 82 ? -5.729 -9.986 -5.059 1.00 94.56 82 ALA A C 1
ATOM 623 O O . ALA A 1 82 ? -6.933 -9.941 -4.798 1.00 94.56 82 ALA A O 1
ATOM 624 N N . ARG A 1 83 ? -4.806 -10.208 -4.111 1.00 95.88 83 ARG A N 1
ATOM 625 C CA . ARG A 1 83 ? -5.123 -10.366 -2.680 1.00 95.88 83 ARG A CA 1
ATOM 626 C C . ARG A 1 83 ? -5.569 -9.055 -2.028 1.00 95.88 83 ARG A C 1
ATOM 628 O O . ARG A 1 83 ? -6.483 -9.086 -1.206 1.00 95.88 83 ARG A O 1
ATOM 635 N N . ILE A 1 84 ? -4.953 -7.926 -2.392 1.00 96.75 84 ILE A N 1
ATOM 636 C CA . ILE A 1 84 ? -5.325 -6.581 -1.918 1.00 96.75 84 ILE A CA 1
ATOM 637 C C . ILE A 1 84 ? -6.740 -6.224 -2.409 1.00 96.75 84 ILE A C 1
ATOM 639 O O . ILE A 1 84 ? -7.599 -5.823 -1.617 1.00 96.75 84 ILE A O 1
ATOM 643 N N . GLY A 1 85 ? -7.010 -6.455 -3.696 1.00 95.62 85 GLY A N 1
ATOM 644 C CA . GLY A 1 85 ? -8.280 -6.144 -4.349 1.00 95.62 85 GLY A CA 1
ATOM 645 C C . GLY A 1 85 ? -8.372 -4.703 -4.859 1.00 95.62 85 GLY A C 1
ATOM 646 O O . GLY A 1 85 ? -7.473 -3.890 -4.675 1.00 95.62 85 GLY A O 1
ATOM 647 N N . SER A 1 86 ? -9.479 -4.375 -5.529 1.00 95.62 86 SER A N 1
ATOM 648 C CA . SER A 1 86 ? -9.643 -3.057 -6.149 1.00 95.62 86 SER A CA 1
ATOM 649 C C . SER A 1 86 ? -9.944 -1.961 -5.119 1.00 95.62 86 SER A C 1
ATOM 651 O O . SER A 1 86 ? -10.625 -2.204 -4.122 1.00 95.62 86 SER A O 1
ATOM 653 N N . LEU A 1 87 ? -9.540 -0.715 -5.404 1.00 95.62 87 LEU A N 1
ATOM 654 C CA . LEU A 1 87 ? -9.920 0.456 -4.594 1.00 95.62 87 LEU A CA 1
ATOM 655 C C . LEU A 1 87 ? -11.443 0.586 -4.429 1.00 95.62 87 LEU A C 1
ATOM 657 O O . LEU A 1 87 ? -11.930 1.035 -3.395 1.00 95.62 87 LEU A O 1
ATOM 661 N N . HIS A 1 88 ? -12.206 0.164 -5.440 1.00 95.12 88 HIS A N 1
ATOM 662 C CA . HIS A 1 88 ? -13.662 0.162 -5.390 1.00 95.12 88 HIS A CA 1
ATOM 663 C C . HIS A 1 88 ? -14.217 -0.825 -4.356 1.00 95.12 88 HIS A C 1
ATOM 665 O O . HIS A 1 88 ? -15.158 -0.493 -3.634 1.00 95.12 88 HIS A O 1
ATOM 671 N N . ASP A 1 89 ? -13.645 -2.027 -4.285 1.00 93.88 89 ASP A N 1
ATOM 672 C CA . ASP A 1 89 ? -14.056 -3.044 -3.316 1.00 93.88 89 ASP A CA 1
ATOM 673 C C . ASP A 1 89 ? -13.625 -2.660 -1.902 1.00 93.88 89 ASP A C 1
ATOM 675 O O . ASP A 1 89 ? -14.405 -2.821 -0.964 1.00 93.88 89 ASP A O 1
ATOM 679 N N . LEU A 1 90 ? -12.421 -2.092 -1.761 1.00 93.88 90 LEU A N 1
ATOM 680 C CA . LEU A 1 90 ? -11.920 -1.553 -0.497 1.00 93.88 90 LEU A CA 1
ATOM 681 C C . LEU A 1 90 ? -12.850 -0.460 0.039 1.00 93.88 90 LEU A C 1
ATOM 683 O O . LEU A 1 90 ? -13.341 -0.586 1.155 1.00 93.88 90 LEU A O 1
ATOM 687 N N . GLY A 1 91 ? -13.224 0.521 -0.788 1.00 91.81 91 GLY A N 1
ATOM 688 C CA . GLY A 1 91 ? -14.137 1.597 -0.383 1.00 91.81 91 GLY A CA 1
ATOM 689 C C . GLY A 1 91 ? -15.563 1.140 -0.042 1.00 91.81 91 GLY A C 1
ATOM 690 O O . GLY A 1 91 ? -16.338 1.900 0.538 1.00 91.81 91 GLY A O 1
ATOM 691 N N . LYS A 1 92 ? -15.930 -0.098 -0.392 1.00 92.00 92 LYS A N 1
ATOM 692 C CA . LYS A 1 92 ? -17.206 -0.732 -0.029 1.00 92.00 92 LYS A CA 1
ATOM 693 C C . LYS A 1 92 ? -17.106 -1.63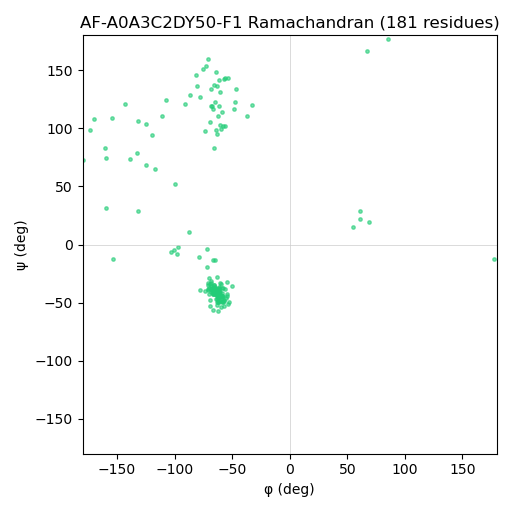7 1.196 1.00 92.00 92 LYS A C 1
ATOM 695 O O . LYS A 1 92 ? -18.126 -2.207 1.595 1.00 92.00 92 LYS A O 1
ATOM 700 N N . MET A 1 93 ? -15.918 -1.807 1.777 1.00 91.00 93 MET A N 1
ATOM 701 C CA . MET A 1 93 ? -15.752 -2.663 2.942 1.00 91.00 93 MET A CA 1
ATOM 702 C C . MET A 1 93 ? -16.605 -2.147 4.108 1.00 91.00 93 MET A C 1
ATOM 704 O O . MET A 1 93 ? -16.573 -0.957 4.428 1.00 91.00 93 MET A O 1
ATOM 708 N N . PRO A 1 94 ? -17.386 -3.025 4.763 1.00 87.94 94 PRO A N 1
ATOM 709 C CA . PRO A 1 94 ? -18.140 -2.635 5.939 1.00 87.94 94 PRO A CA 1
ATOM 710 C C . PRO A 1 94 ? -17.167 -2.358 7.086 1.00 87.94 94 PRO A C 1
ATOM 712 O O . PRO A 1 94 ? -16.436 -3.250 7.518 1.00 87.94 94 PRO A O 1
ATOM 715 N N . LEU A 1 95 ? -17.182 -1.128 7.591 1.00 89.25 95 LEU A N 1
ATOM 716 C CA . LEU A 1 95 ? -16.425 -0.761 8.781 1.00 89.25 95 LEU A CA 1
ATOM 717 C C . LEU A 1 95 ? -17.268 -1.068 10.031 1.00 89.25 95 LEU A C 1
ATOM 719 O O . LEU A 1 95 ? -18.442 -0.685 10.073 1.00 89.25 95 LEU A O 1
ATOM 723 N N . PRO A 1 96 ? -16.723 -1.798 11.021 1.00 84.12 96 PRO A N 1
ATOM 724 C CA . PRO A 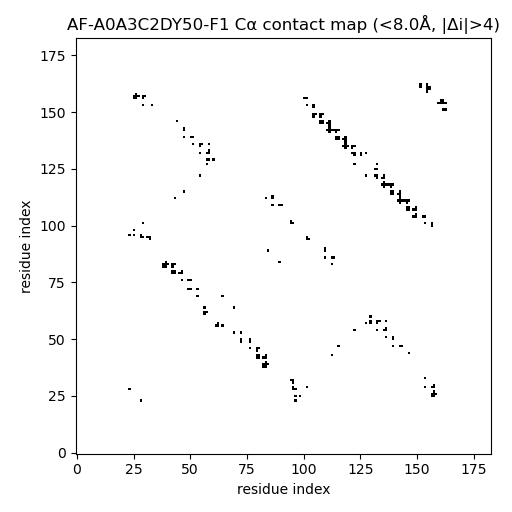1 96 ? -17.385 -2.011 12.302 1.00 84.12 96 PRO A CA 1
ATOM 725 C C . PRO A 1 96 ? -17.559 -0.683 13.043 1.00 84.12 96 PRO A C 1
ATOM 727 O O . PRO A 1 96 ? -16.638 0.129 13.086 1.00 84.12 96 PRO A O 1
ATOM 730 N N . GLY A 1 97 ? -18.741 -0.474 13.621 1.00 73.06 97 GLY A N 1
ATOM 731 C CA . GLY A 1 97 ? -19.079 0.787 14.278 1.00 73.06 97 GLY A CA 1
ATOM 732 C C . GLY A 1 97 ? -19.184 1.968 13.301 1.00 73.06 97 GLY A C 1
ATOM 733 O O . GLY A 1 97 ? -18.798 1.901 12.137 1.00 73.06 97 GLY A O 1
ATOM 734 N N . ASN A 1 98 ? -19.748 3.085 13.761 1.00 63.50 98 ASN A N 1
ATOM 735 C CA . ASN A 1 98 ? -19.665 4.360 13.038 1.00 63.50 98 ASN A CA 1
ATOM 736 C C . ASN A 1 98 ? -18.559 5.219 13.664 1.00 63.50 98 ASN A C 1
ATOM 738 O O . ASN A 1 98 ? -18.818 6.336 14.107 1.00 63.50 98 ASN A O 1
ATOM 742 N N . ASP A 1 99 ? -17.364 4.637 13.788 1.00 76.38 99 ASP A N 1
ATOM 743 C CA . ASP A 1 99 ? -16.205 5.271 14.412 1.00 76.38 99 ASP A CA 1
ATOM 744 C C . ASP A 1 99 ? -15.377 6.028 13.359 1.00 76.38 99 ASP A C 1
ATOM 746 O O . ASP A 1 99 ? -14.920 5.453 12.366 1.00 76.38 99 ASP A O 1
ATOM 750 N N . GLU A 1 100 ? -15.211 7.334 13.567 1.00 86.56 100 GLU A N 1
ATOM 751 C CA . GLU A 1 100 ? -14.389 8.208 12.724 1.00 86.56 100 GLU A CA 1
ATOM 752 C C . GLU A 1 100 ? -12.918 7.766 12.705 1.00 86.56 100 GLU A C 1
ATOM 754 O O . GLU A 1 100 ? -12.274 7.851 11.658 1.00 86.56 100 GLU A O 1
ATOM 759 N N . ASP A 1 101 ? -12.411 7.218 13.815 1.00 88.56 101 ASP A N 1
ATOM 760 C CA . ASP A 1 101 ? -11.021 6.769 13.944 1.00 88.56 101 ASP A CA 1
ATOM 761 C C . ASP A 1 101 ? -10.746 5.567 13.022 1.00 88.56 101 ASP A C 1
ATOM 763 O O . ASP A 1 101 ? -9.725 5.510 12.326 1.00 88.56 101 ASP A O 1
ATOM 767 N N . LEU A 1 102 ? -11.692 4.622 12.947 1.00 90.69 102 LEU A N 1
ATOM 768 C CA . LEU A 1 102 ? -11.601 3.461 12.054 1.00 90.69 102 LEU A CA 1
ATOM 769 C C . LEU A 1 102 ? -11.749 3.853 10.588 1.00 90.69 102 LEU A C 1
ATOM 771 O O . LEU A 1 102 ? -11.053 3.298 9.737 1.00 90.69 102 LEU A O 1
ATOM 775 N N . ARG A 1 103 ? -12.617 4.823 10.288 1.00 92.69 103 ARG A N 1
ATOM 776 C CA . ARG A 1 103 ? -12.742 5.368 8.933 1.00 92.69 103 ARG A CA 1
ATOM 777 C C . ARG A 1 103 ? -11.441 6.023 8.482 1.00 92.69 103 ARG A C 1
ATOM 779 O O . ARG A 1 103 ? -10.931 5.658 7.432 1.00 92.69 103 ARG A O 1
ATOM 786 N N . SER A 1 104 ? -10.870 6.891 9.313 1.00 92.88 104 SER A N 1
ATOM 787 C CA . SER A 1 104 ? -9.578 7.533 9.050 1.00 92.88 104 SER A CA 1
ATOM 788 C C . SER A 1 104 ? -8.461 6.499 8.856 1.00 92.88 104 SER A C 1
ATOM 790 O O . SER A 1 104 ? -7.703 6.558 7.890 1.00 92.88 104 SER A O 1
ATOM 792 N N . THR A 1 105 ? -8.410 5.476 9.715 1.00 94.00 105 THR A N 1
ATOM 793 C CA . THR A 1 105 ? -7.457 4.361 9.586 1.00 94.00 105 THR A CA 1
ATOM 794 C C . THR A 1 105 ? -7.628 3.621 8.256 1.00 94.00 105 THR A C 1
ATOM 796 O O . THR A 1 105 ? -6.645 3.328 7.576 1.00 94.00 105 THR A O 1
ATOM 799 N N . HIS A 1 106 ? -8.867 3.335 7.849 1.00 95.94 106 HIS A N 1
ATOM 800 C CA . HIS A 1 106 ? -9.151 2.706 6.562 1.00 95.94 106 HIS A CA 1
ATOM 801 C C . HIS A 1 106 ? -8.756 3.591 5.373 1.00 95.94 106 HIS A C 1
ATOM 803 O O . HIS A 1 106 ? -8.205 3.086 4.395 1.00 95.94 106 HIS A O 1
ATOM 809 N N . ASP A 1 107 ? -8.958 4.903 5.469 1.00 96.19 107 ASP A N 1
ATOM 810 C CA . ASP A 1 107 ? -8.574 5.841 4.416 1.00 96.19 107 ASP A CA 1
ATOM 811 C C . ASP A 1 107 ? -7.056 5.814 4.172 1.00 96.19 107 ASP A C 1
ATOM 813 O O . ASP A 1 107 ? -6.633 5.751 3.019 1.00 96.19 107 ASP A O 1
ATOM 817 N N . TYR A 1 108 ? -6.223 5.738 5.220 1.00 97.75 108 TYR A N 1
ATOM 818 C CA . TYR A 1 108 ? -4.770 5.559 5.059 1.00 97.75 108 TYR A CA 1
ATOM 819 C C . TYR A 1 108 ? -4.402 4.254 4.346 1.00 97.75 108 TYR A C 1
ATOM 821 O O . TYR A 1 108 ? -3.491 4.244 3.513 1.00 97.75 108 TYR A O 1
ATOM 829 N N . PHE A 1 109 ? -5.124 3.164 4.627 1.00 97.81 109 PHE A N 1
ATOM 830 C CA . PHE A 1 109 ? -4.949 1.909 3.897 1.00 97.81 109 PHE A CA 1
ATOM 831 C C . PHE A 1 109 ? -5.260 2.100 2.407 1.00 97.81 109 PHE A C 1
ATOM 833 O O . PHE A 1 109 ? -4.443 1.750 1.556 1.00 97.81 109 PHE A O 1
ATOM 840 N N . MET A 1 110 ? -6.402 2.710 2.074 1.00 98.06 110 MET A N 1
ATOM 841 C CA . MET A 1 110 ? -6.783 2.947 0.678 1.00 98.06 110 MET A CA 1
ATOM 842 C C . MET A 1 110 ? -5.816 3.883 -0.050 1.00 98.06 110 MET A C 1
ATOM 844 O O . MET A 1 110 ? -5.465 3.625 -1.199 1.00 98.06 110 MET A O 1
ATOM 848 N N . ILE A 1 111 ? -5.368 4.955 0.608 1.00 98.19 111 ILE A N 1
ATOM 849 C CA . ILE A 1 111 ? -4.393 5.901 0.053 1.00 98.19 111 ILE A CA 1
ATOM 850 C C . ILE A 1 111 ? -3.077 5.178 -0.246 1.00 98.19 111 ILE A C 1
ATOM 852 O O . ILE A 1 111 ? -2.511 5.358 -1.323 1.00 98.19 111 ILE A O 1
ATOM 856 N N . SER A 1 112 ? -2.616 4.314 0.665 1.00 98.31 112 SER A N 1
ATOM 857 C CA . SER A 1 112 ? -1.424 3.495 0.442 1.00 98.31 112 SER A CA 1
ATOM 858 C C . SER A 1 112 ? -1.564 2.595 -0.790 1.00 98.31 112 SER A C 1
ATOM 860 O O . SER A 1 112 ? -0.694 2.613 -1.661 1.00 98.31 112 SER A O 1
ATOM 862 N N . VAL A 1 113 ? -2.686 1.874 -0.912 1.00 98.19 113 VAL A N 1
ATOM 863 C CA . VAL A 1 113 ? -2.977 1.029 -2.083 1.00 98.19 113 VAL A CA 1
ATOM 864 C C . VAL A 1 113 ? -3.006 1.858 -3.368 1.00 98.19 113 VAL A C 1
ATOM 866 O O . VAL A 1 113 ? -2.416 1.462 -4.370 1.00 98.19 113 VAL A O 1
ATOM 869 N N . SER A 1 114 ? -3.646 3.029 -3.339 1.00 98.31 114 SER A N 1
ATOM 870 C CA . SER A 1 114 ? -3.741 3.914 -4.502 1.00 98.31 114 SER A CA 1
ATOM 871 C C . SER A 1 114 ? -2.366 4.367 -4.984 1.00 98.31 114 SER A C 1
ATOM 873 O O . SER A 1 114 ? -2.098 4.327 -6.181 1.00 98.31 114 SER A O 1
ATOM 875 N N . TYR A 1 115 ? -1.490 4.777 -4.067 1.00 98.19 115 TYR A N 1
ATOM 876 C CA . TYR A 1 115 ? -0.138 5.200 -4.419 1.00 98.19 115 TYR A CA 1
ATOM 877 C C . TYR A 1 115 ? 0.733 4.049 -4.920 1.00 98.19 115 TYR A C 1
ATOM 879 O O . TYR A 1 115 ? 1.532 4.248 -5.832 1.00 98.19 115 TYR A O 1
ATOM 887 N N . LEU A 1 116 ? 0.575 2.843 -4.369 1.00 96.44 116 LEU A N 1
ATOM 888 C CA . LEU A 1 116 ? 1.281 1.663 -4.861 1.00 96.44 116 LEU A CA 1
ATOM 889 C C . LEU A 1 116 ? 0.885 1.340 -6.308 1.00 96.44 116 LEU A C 1
ATOM 891 O O . LEU A 1 116 ? 1.760 1.103 -7.134 1.00 96.44 116 LEU A O 1
ATOM 895 N N . TYR A 1 117 ? -0.411 1.376 -6.626 1.00 95.19 117 TYR A N 1
ATOM 896 C CA . TYR A 1 117 ? -0.890 1.122 -7.989 1.00 95.19 117 TYR A CA 1
ATOM 897 C C . TYR A 1 117 ? -0.462 2.213 -8.973 1.00 95.19 117 TYR A C 1
ATOM 899 O O . TYR A 1 117 ? -0.078 1.905 -10.096 1.00 95.19 117 TYR A O 1
ATOM 907 N N . GLU A 1 118 ? -0.453 3.476 -8.550 1.00 94.25 118 GLU A N 1
ATOM 908 C CA . GLU A 1 118 ? 0.074 4.570 -9.375 1.00 94.25 118 GLU A CA 1
ATOM 909 C C . GLU A 1 118 ? 1.580 4.407 -9.623 1.00 94.25 118 GLU A C 1
ATOM 911 O O . GLU A 1 118 ? 2.066 4.576 -10.738 1.00 94.25 118 GLU A O 1
ATOM 916 N N . SER A 1 119 ? 2.332 4.025 -8.588 1.00 91.44 119 SER A N 1
ATOM 917 C CA . SER A 1 119 ? 3.761 3.734 -8.696 1.00 91.44 119 SER A CA 1
ATOM 918 C C . SER A 1 119 ? 4.050 2.597 -9.687 1.00 91.44 119 SER A C 1
ATOM 920 O O . SER A 1 119 ? 5.066 2.630 -10.383 1.00 91.44 119 SER A O 1
ATOM 922 N N . GLN A 1 120 ? 3.149 1.617 -9.775 1.00 89.38 120 GLN A N 1
ATOM 923 C CA . GLN A 1 120 ? 3.179 0.523 -10.753 1.00 89.38 120 GLN A CA 1
ATOM 924 C C . GLN A 1 120 ? 2.956 1.000 -12.167 1.00 89.38 120 GLN A C 1
ATOM 926 O O . GLN A 1 120 ? 3.847 0.848 -13.000 1.00 89.38 120 GLN A O 1
ATOM 931 N N . ALA A 1 121 ? 1.835 1.676 -12.395 1.00 89.62 121 ALA A N 1
ATOM 932 C CA . ALA A 1 121 ? 1.508 2.226 -13.699 1.00 89.62 121 ALA A CA 1
ATOM 933 C C . ALA A 1 121 ? 2.632 3.127 -14.234 1.00 89.62 121 ALA A C 1
ATOM 935 O O . ALA A 1 121 ? 3.047 2.984 -15.377 1.00 89.62 121 ALA A O 1
ATOM 936 N N . LEU A 1 122 ? 3.197 4.001 -13.393 1.00 87.56 122 LEU A N 1
ATOM 937 C CA . LEU A 1 122 ? 4.282 4.899 -13.798 1.00 87.56 122 LEU A CA 1
ATOM 938 C C . LEU A 1 122 ? 5.577 4.165 -14.162 1.00 87.56 122 LEU A C 1
ATOM 940 O O . LEU A 1 122 ? 6.290 4.605 -15.065 1.00 87.56 122 LEU A O 1
ATOM 944 N N . LEU A 1 123 ? 5.919 3.081 -13.461 1.00 81.75 123 LEU A N 1
ATOM 945 C CA . LEU A 1 123 ? 7.116 2.310 -13.790 1.00 81.75 123 LEU A CA 1
ATOM 946 C C . LEU A 1 123 ? 6.907 1.482 -15.063 1.00 81.75 123 LEU A C 1
ATOM 948 O O . LEU A 1 123 ? 7.805 1.443 -15.900 1.00 81.75 123 LEU A O 1
ATOM 952 N N . GLU A 1 124 ? 5.734 0.882 -15.247 1.00 82.38 124 GLU A N 1
ATOM 953 C CA . GLU A 1 124 ? 5.375 0.176 -16.482 1.00 82.38 124 GLU A CA 1
ATOM 954 C C . GLU A 1 124 ? 5.383 1.132 -17.689 1.00 82.38 124 GLU A C 1
ATOM 956 O O . GLU A 1 124 ? 6.060 0.873 -18.688 1.00 82.38 124 GLU A O 1
ATOM 961 N N . ASP A 1 125 ? 4.731 2.295 -17.569 1.00 84.31 125 ASP A N 1
ATOM 962 C CA . ASP A 1 125 ? 4.674 3.333 -18.610 1.00 84.31 125 ASP A CA 1
ATOM 963 C C . ASP A 1 125 ? 6.054 3.913 -18.940 1.00 84.31 125 ASP A C 1
ATOM 965 O O . ASP A 1 125 ? 6.305 4.350 -20.067 1.00 84.31 125 ASP A O 1
ATOM 969 N N . SER A 1 126 ? 6.980 3.893 -17.977 1.00 77.56 126 SER A N 1
ATOM 970 C CA . SER A 1 126 ? 8.363 4.307 -18.207 1.00 77.56 126 SER A CA 1
ATOM 971 C C . SER A 1 126 ? 9.125 3.383 -19.161 1.00 77.56 126 SER A C 1
ATOM 973 O O . SER A 1 126 ? 10.223 3.734 -19.595 1.00 77.56 126 SER A O 1
ATOM 975 N N . GLY A 1 127 ? 8.589 2.193 -19.463 1.00 74.69 127 GLY A N 1
ATOM 976 C CA . GLY A 1 127 ? 9.308 1.149 -20.191 1.00 74.69 127 GLY A CA 1
ATOM 977 C C . GLY A 1 127 ? 10.558 0.674 -19.449 1.00 74.69 127 GLY A C 1
ATOM 978 O O . GLY A 1 127 ? 11.486 0.165 -20.080 1.00 74.69 127 GLY A O 1
ATOM 979 N N . TYR A 1 128 ? 10.594 0.886 -18.130 1.00 71.06 128 TYR A N 1
ATOM 980 C CA . TYR A 1 128 ? 11.739 0.640 -17.255 1.00 71.06 128 TYR A CA 1
ATOM 981 C C . TYR A 1 128 ? 12.983 1.469 -17.614 1.00 71.06 128 TYR A C 1
ATOM 983 O O . TYR A 1 128 ? 14.115 1.051 -17.366 1.00 71.06 128 TYR A O 1
ATOM 991 N N . ASP A 1 129 ? 12.778 2.653 -18.200 1.00 64.19 129 ASP A N 1
ATOM 992 C CA . ASP A 1 129 ? 13.847 3.596 -18.524 1.00 64.19 129 ASP A CA 1
ATOM 993 C C . ASP A 1 129 ? 14.285 4.416 -17.295 1.00 64.19 129 ASP A C 1
ATOM 995 O O . ASP A 1 129 ? 13.470 4.936 -16.524 1.00 64.19 129 ASP A O 1
ATOM 999 N N . GLN A 1 130 ? 15.601 4.573 -17.124 1.00 56.84 130 GLN A N 1
ATOM 1000 C CA . GLN A 1 130 ? 16.223 5.110 -15.907 1.00 56.84 130 GLN A CA 1
ATOM 1001 C C . GLN A 1 130 ? 15.754 6.531 -15.559 1.00 56.84 130 GLN A C 1
ATOM 1003 O O . GLN A 1 130 ? 15.554 6.841 -14.382 1.00 56.84 130 GLN A O 1
ATOM 1008 N N . GLY A 1 131 ? 15.531 7.389 -16.562 1.00 56.53 131 GLY A N 1
ATOM 1009 C CA . GLY A 1 131 ? 15.124 8.786 -16.361 1.00 56.53 131 GLY A CA 1
ATOM 1010 C C . GLY A 1 131 ? 13.679 8.971 -15.882 1.00 56.53 131 GLY A C 1
ATOM 1011 O O . GLY A 1 131 ? 13.346 10.011 -15.313 1.00 56.53 131 GLY A O 1
ATOM 1012 N N . SER A 1 132 ? 12.834 7.956 -16.063 1.00 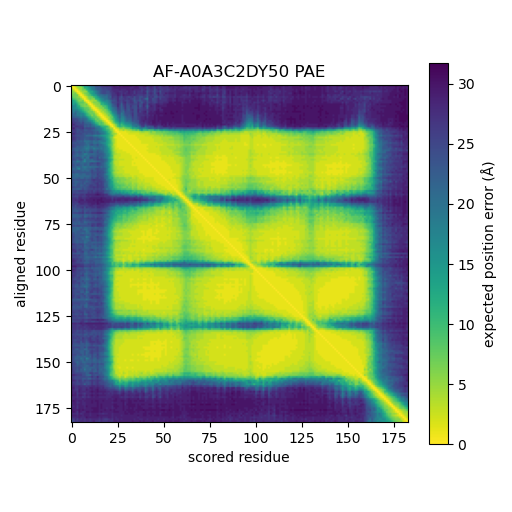61.34 132 SER A N 1
ATOM 1013 C CA . SER A 1 132 ? 11.381 8.035 -15.867 1.00 61.34 132 SER A CA 1
ATOM 1014 C C . SER A 1 132 ? 10.907 7.383 -14.551 1.00 61.34 132 SER A C 1
ATOM 1016 O O . SER A 1 132 ? 9.763 7.565 -14.142 1.00 61.34 132 SER A O 1
ATOM 1018 N N . SER A 1 133 ? 11.804 6.713 -13.815 1.00 72.62 133 SER A N 1
ATOM 1019 C CA . SER A 1 133 ? 11.505 5.977 -12.568 1.00 72.62 133 SER A CA 1
ATOM 1020 C C . SER A 1 133 ? 11.358 6.843 -11.301 1.00 72.62 133 SER A C 1
ATOM 1022 O O . SER A 1 133 ? 10.891 6.366 -10.266 1.00 72.62 133 SER A O 1
ATOM 1024 N N . THR A 1 134 ? 11.723 8.130 -11.352 1.00 81.94 134 THR A N 1
ATOM 1025 C CA . THR A 1 134 ? 11.716 9.010 -10.161 1.00 81.94 134 THR A CA 1
ATOM 1026 C C . THR A 1 134 ? 10.299 9.292 -9.656 1.00 81.94 134 THR A C 1
ATOM 1028 O O . THR A 1 134 ? 10.069 9.344 -8.449 1.00 81.94 134 THR A O 1
ATOM 1031 N N . MET A 1 135 ? 9.331 9.447 -10.565 1.00 86.25 135 MET A N 1
ATOM 1032 C CA . MET A 1 135 ? 7.930 9.639 -10.176 1.00 86.25 135 MET A CA 1
ATOM 1033 C C . MET A 1 135 ? 7.355 8.368 -9.545 1.00 86.25 135 MET A C 1
ATOM 1035 O O . MET A 1 135 ? 6.689 8.456 -8.516 1.00 86.25 135 MET A O 1
ATOM 1039 N N . ALA A 1 136 ? 7.680 7.193 -10.097 1.00 88.06 136 ALA A N 1
ATOM 1040 C CA . ALA A 1 136 ? 7.304 5.913 -9.504 1.00 88.06 136 ALA A CA 1
ATOM 1041 C C . ALA A 1 136 ? 7.874 5.772 -8.083 1.00 88.06 136 ALA A C 1
ATOM 1043 O O . ALA A 1 136 ? 7.125 5.445 -7.163 1.00 88.06 136 ALA A O 1
ATOM 1044 N N . LEU A 1 137 ? 9.152 6.111 -7.863 1.00 88.56 137 LEU A N 1
ATOM 1045 C CA . LEU A 1 137 ? 9.757 6.126 -6.526 1.00 88.56 137 LEU A CA 1
ATOM 1046 C C . LEU A 1 137 ? 9.015 7.037 -5.549 1.00 88.56 137 LEU A C 1
ATOM 1048 O O . LEU A 1 137 ? 8.664 6.581 -4.464 1.00 88.56 137 LEU A O 1
ATOM 1052 N N . GLY A 1 138 ? 8.711 8.274 -5.942 1.00 91.50 138 GLY A N 1
ATOM 1053 C CA . GLY A 1 138 ? 7.952 9.191 -5.088 1.00 91.50 138 GLY A CA 1
ATOM 1054 C C . GLY A 1 138 ? 6.575 8.640 -4.697 1.00 91.50 138 GLY A C 1
ATOM 1055 O O . GLY A 1 138 ? 6.184 8.715 -3.533 1.00 91.50 138 GLY A O 1
ATOM 1056 N N . MET A 1 139 ? 5.861 8.015 -5.639 1.00 94.50 139 MET A N 1
ATOM 1057 C CA . MET A 1 139 ? 4.574 7.375 -5.344 1.00 94.50 139 MET A CA 1
ATOM 1058 C C . MET A 1 139 ? 4.735 6.173 -4.405 1.00 94.50 139 MET A C 1
ATOM 1060 O O . MET A 1 139 ? 3.971 6.036 -3.453 1.00 94.50 139 MET A O 1
ATOM 1064 N N . TRP A 1 140 ? 5.755 5.333 -4.597 1.00 94.94 140 TRP A N 1
ATOM 1065 C CA . TRP A 1 140 ? 6.026 4.217 -3.686 1.00 94.94 140 TRP A CA 1
ATOM 1066 C C . TRP A 1 140 ? 6.369 4.699 -2.267 1.00 94.94 140 TRP A C 1
ATOM 1068 O O . TRP A 1 140 ? 5.912 4.111 -1.285 1.00 94.94 140 TRP A O 1
ATOM 1078 N N . GLU A 1 141 ? 7.134 5.786 -2.132 1.00 95.44 141 GLU A N 1
ATOM 1079 C CA . GLU A 1 141 ? 7.465 6.366 -0.827 1.00 95.44 141 GLU A CA 1
ATOM 1080 C C . GLU A 1 141 ? 6.215 6.857 -0.085 1.00 95.44 141 GLU A C 1
ATOM 1082 O O . GLU A 1 141 ? 6.061 6.572 1.109 1.00 95.44 141 GLU A O 1
ATOM 1087 N N . GLU A 1 142 ? 5.289 7.524 -0.782 1.00 97.88 142 GLU A N 1
ATOM 1088 C CA . GLU A 1 142 ? 4.000 7.913 -0.200 1.00 97.88 142 GLU A CA 1
ATOM 1089 C C . GLU A 1 142 ? 3.130 6.690 0.122 1.00 97.88 142 GLU A C 1
ATOM 1091 O O . GLU A 1 142 ? 2.512 6.649 1.191 1.00 97.88 142 GLU A O 1
ATOM 1096 N N . ALA A 1 143 ? 3.138 5.648 -0.715 1.00 98.00 143 ALA A N 1
ATOM 1097 C CA . ALA A 1 143 ? 2.452 4.392 -0.417 1.00 98.00 143 ALA A CA 1
ATOM 1098 C C . ALA A 1 143 ? 2.958 3.780 0.898 1.00 98.00 143 ALA A C 1
ATOM 1100 O O . ALA A 1 143 ? 2.169 3.476 1.799 1.00 98.00 143 ALA A O 1
ATOM 1101 N N . ARG A 1 144 ? 4.284 3.670 1.048 1.00 97.62 144 ARG A N 1
ATOM 1102 C CA . ARG A 1 144 ? 4.947 3.128 2.241 1.00 97.62 144 ARG A CA 1
ATOM 1103 C C . ARG A 1 144 ? 4.646 3.956 3.487 1.00 97.62 144 ARG A C 1
ATOM 1105 O O . ARG A 1 144 ? 4.374 3.401 4.549 1.00 97.62 144 ARG A O 1
ATOM 1112 N N . LYS A 1 145 ? 4.694 5.281 3.378 1.00 97.75 145 LYS A N 1
ATOM 1113 C CA . LYS A 1 145 ? 4.415 6.194 4.492 1.00 97.75 145 LYS A CA 1
ATOM 1114 C C . LYS A 1 145 ? 2.976 6.060 4.990 1.00 97.75 145 LYS A C 1
ATOM 1116 O O . LYS A 1 145 ? 2.772 5.915 6.192 1.00 97.75 145 LYS A O 1
ATOM 1121 N N . ASN A 1 146 ? 1.995 6.045 4.088 1.00 98.19 146 ASN A N 1
ATOM 1122 C CA . ASN A 1 146 ? 0.587 5.878 4.460 1.00 98.19 146 ASN A CA 1
ATOM 1123 C C . ASN A 1 146 ? 0.308 4.488 5.052 1.00 98.19 146 ASN A C 1
ATOM 1125 O O . ASN A 1 146 ? -0.461 4.376 6.002 1.00 98.19 146 ASN A O 1
ATOM 1129 N N . PHE A 1 147 ? 0.991 3.446 4.567 1.00 97.75 147 PHE A N 1
ATOM 1130 C CA . PHE A 1 147 ? 0.913 2.106 5.152 1.00 97.75 147 PHE A CA 1
ATOM 1131 C C . PHE A 1 147 ? 1.372 2.073 6.617 1.00 97.75 147 PHE A C 1
ATOM 1133 O O . PHE A 1 147 ? 0.715 1.469 7.464 1.00 97.75 147 PHE A O 1
ATOM 1140 N 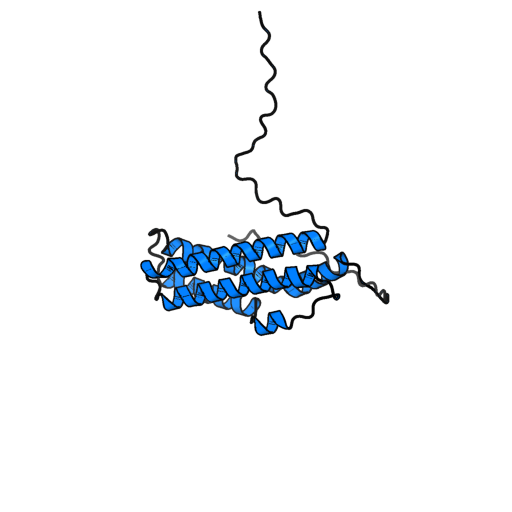N . LEU A 1 148 ? 2.484 2.744 6.930 1.00 95.50 148 LEU A N 1
ATOM 1141 C CA . LEU A 1 148 ? 2.997 2.813 8.299 1.00 95.50 148 LEU A CA 1
ATOM 1142 C C . LEU A 1 148 ? 2.052 3.580 9.229 1.00 95.50 148 LEU A C 1
ATOM 1144 O O . LEU A 1 148 ? 1.820 3.126 10.346 1.00 95.50 148 LEU A O 1
ATOM 1148 N N . ILE A 1 149 ? 1.462 4.684 8.754 1.00 95.19 149 ILE A N 1
ATOM 1149 C CA . ILE A 1 149 ? 0.454 5.442 9.514 1.00 95.19 149 ILE A CA 1
ATOM 1150 C C . ILE A 1 149 ? -0.783 4.575 9.778 1.00 95.19 149 ILE A C 1
ATOM 1152 O O . ILE A 1 149 ? -1.254 4.502 10.911 1.00 95.19 149 ILE A O 1
ATOM 1156 N N . PHE A 1 150 ? -1.273 3.859 8.759 1.00 95.81 150 PHE A N 1
ATOM 1157 C CA . PHE A 1 150 ? -2.357 2.886 8.911 1.00 95.81 150 PHE A CA 1
ATOM 1158 C C . PHE A 1 150 ? -2.042 1.849 10.001 1.00 95.81 150 PHE A C 1
ATOM 1160 O O . PHE A 1 150 ? -2.862 1.625 10.893 1.00 95.81 150 PHE A O 1
ATOM 1167 N N . ALA A 1 151 ? -0.863 1.224 9.944 1.00 93.06 151 ALA A N 1
ATOM 1168 C CA . ALA A 1 151 ? -0.472 0.187 10.894 1.00 93.06 151 ALA A CA 1
ATOM 1169 C C . ALA A 1 151 ? -0.339 0.738 12.322 1.00 93.06 151 ALA A C 1
ATOM 1171 O O . ALA A 1 151 ? -0.730 0.074 13.283 1.00 93.06 151 ALA A O 1
ATOM 1172 N N . GLU A 1 152 ? 0.191 1.950 12.474 1.00 92.31 152 GLU A N 1
ATOM 1173 C CA . GLU A 1 152 ? 0.285 2.627 13.764 1.00 92.31 152 GLU A CA 1
ATOM 1174 C C . GLU A 1 152 ? -1.104 2.902 14.355 1.00 92.31 152 GLU A C 1
ATOM 1176 O O . GLU A 1 152 ? -1.374 2.501 15.488 1.00 92.31 152 GLU A O 1
ATOM 1181 N N . PHE A 1 153 ? -2.002 3.520 13.585 1.00 92.19 153 PHE A N 1
ATOM 1182 C CA . PHE A 1 153 ? -3.340 3.877 14.062 1.00 92.19 153 PHE A CA 1
ATOM 1183 C C . PHE A 1 153 ? -4.174 2.643 14.386 1.00 92.19 153 PHE A C 1
ATOM 1185 O O . PHE A 1 153 ? -4.816 2.595 15.433 1.00 92.19 153 PHE A O 1
ATOM 1192 N N . LEU A 1 154 ? -4.101 1.600 13.555 1.00 90.75 154 LEU A N 1
ATOM 1193 C CA . LEU A 1 154 ? -4.793 0.349 13.838 1.00 90.75 154 LEU A CA 1
ATOM 1194 C C . LEU A 1 154 ? -4.338 -0.255 15.175 1.00 90.75 154 LEU A C 1
ATOM 1196 O O . LEU A 1 154 ? -5.178 -0.642 15.986 1.00 90.75 154 LEU A O 1
ATOM 1200 N N . ASN A 1 155 ? -3.028 -0.275 15.444 1.00 87.88 155 ASN A N 1
ATOM 1201 C CA . ASN A 1 155 ? -2.503 -0.766 16.719 1.00 87.88 155 ASN A CA 1
ATOM 1202 C C . ASN A 1 155 ? -2.966 0.090 17.907 1.00 87.88 155 ASN A C 1
ATOM 1204 O O . ASN A 1 155 ? -3.328 -0.468 18.943 1.00 87.88 155 ASN A O 1
ATOM 1208 N N . GLN A 1 156 ? -2.995 1.419 17.760 1.00 88.38 156 GLN A N 1
ATOM 1209 C CA . GLN A 1 156 ? -3.469 2.327 18.809 1.00 88.38 156 GLN A CA 1
ATOM 1210 C C . GLN A 1 156 ? -4.942 2.069 19.165 1.00 88.38 156 GLN A C 1
ATOM 1212 O O . GLN A 1 156 ? -5.267 1.971 20.348 1.00 88.38 156 GLN A O 1
ATOM 1217 N N . ILE A 1 157 ? -5.821 1.903 18.169 1.00 85.12 157 ILE A N 1
ATOM 1218 C CA . ILE A 1 157 ? -7.255 1.652 18.406 1.00 85.12 157 ILE A CA 1
ATOM 1219 C C . ILE A 1 157 ? -7.480 0.240 18.979 1.00 85.12 157 ILE A C 1
ATOM 1221 O O . ILE A 1 157 ? -8.350 0.047 19.824 1.00 85.12 157 ILE A O 1
ATOM 1225 N N . GLU A 1 158 ? -6.670 -0.751 18.593 1.00 83.81 158 GLU A N 1
ATOM 1226 C CA . GLU A 1 158 ? -6.695 -2.093 19.197 1.00 83.81 158 GLU A CA 1
ATOM 1227 C C . GLU A 1 158 ? -6.119 -2.140 20.629 1.00 83.81 158 GLU A C 1
ATOM 1229 O O . GLU A 1 158 ? -6.120 -3.203 21.256 1.00 83.81 158 GLU A O 1
ATOM 1234 N N . GLY A 1 159 ? -5.595 -1.026 21.155 1.00 79.88 159 GLY A N 1
ATOM 1235 C CA . GLY A 1 159 ? -4.941 -0.977 22.465 1.00 79.88 159 GLY A CA 1
ATOM 1236 C C . GLY A 1 159 ? -3.610 -1.737 22.512 1.00 79.88 159 GLY A C 1
ATOM 1237 O O . GLY A 1 159 ? -3.141 -2.113 23.590 1.00 79.88 159 GLY A O 1
ATOM 1238 N N . LYS A 1 160 ? -2.999 -1.994 21.350 1.00 75.81 160 LYS A N 1
ATOM 1239 C CA . LYS A 1 160 ? -1.675 -2.611 21.239 1.00 75.81 160 LYS A CA 1
ATOM 1240 C C . LYS A 1 160 ? -0.593 -1.545 21.441 1.00 75.81 160 LYS A C 1
ATOM 1242 O O . LYS A 1 160 ? -0.780 -0.394 21.046 1.00 75.81 160 LYS A O 1
ATOM 1247 N N . PRO A 1 161 ? 0.554 -1.901 22.048 1.00 65.94 161 PRO A N 1
ATOM 1248 C CA . PRO A 1 161 ? 1.687 -0.987 22.117 1.00 65.94 161 PRO A CA 1
ATOM 1249 C C . PRO A 1 161 ? 2.104 -0.569 20.701 1.00 65.94 161 PRO A C 1
ATOM 1251 O O . PRO A 1 161 ? 2.051 -1.380 19.773 1.00 65.94 161 PRO A O 1
ATOM 1254 N N . ALA A 1 162 ? 2.504 0.696 20.546 1.00 57.78 162 ALA A N 1
ATOM 1255 C CA . ALA A 1 162 ? 3.011 1.210 19.279 1.00 57.78 162 ALA A CA 1
ATOM 1256 C C . ALA A 1 162 ? 4.154 0.319 18.771 1.00 57.78 162 ALA A C 1
ATOM 1258 O O . ALA A 1 162 ? 4.947 -0.195 19.567 1.00 57.78 162 ALA A O 1
ATOM 1259 N N . LEU A 1 163 ? 4.228 0.129 17.451 1.00 56.16 163 LEU A N 1
ATOM 1260 C CA . LEU A 1 163 ? 5.374 -0.529 16.836 1.00 56.16 163 LEU A CA 1
ATOM 1261 C C . LEU A 1 163 ? 6.60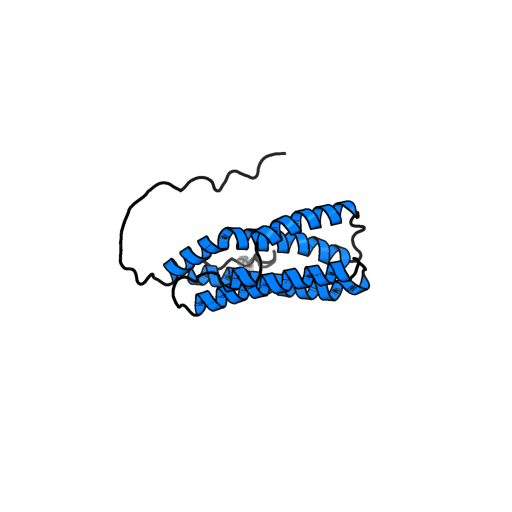1 0.297 17.213 1.00 56.16 163 LEU A C 1
ATOM 1263 O O . LEU A 1 163 ? 6.687 1.460 16.825 1.00 56.16 163 LEU A O 1
ATOM 1267 N N . ASP A 1 164 ? 7.501 -0.283 18.007 1.00 47.84 164 ASP A N 1
ATOM 1268 C CA . ASP A 1 164 ? 8.793 0.324 18.301 1.00 47.84 164 ASP A CA 1
ATOM 1269 C C . ASP A 1 164 ? 9.488 0.481 16.949 1.00 47.84 164 ASP A C 1
ATOM 1271 O O . ASP A 1 164 ? 9.915 -0.499 16.329 1.00 47.84 164 ASP A O 1
ATOM 1275 N N . GLY A 1 165 ? 9.425 1.697 16.403 1.00 43.44 165 GLY A N 1
ATOM 1276 C CA . GLY A 1 165 ? 10.013 2.032 15.123 1.00 43.44 165 GLY A CA 1
ATOM 1277 C C . GLY A 1 165 ? 11.488 1.766 15.284 1.00 43.44 165 GLY A C 1
ATOM 1278 O O . GLY A 1 165 ? 12.146 2.538 15.973 1.00 43.44 165 GLY A O 1
ATOM 1279 N N . GLY A 1 166 ? 11.945 0.633 14.737 1.00 35.84 166 GLY A N 1
ATOM 1280 C CA . GLY A 1 166 ? 13.251 0.059 15.021 1.00 35.84 166 GLY A CA 1
ATOM 1281 C C . GLY A 1 166 ? 14.281 1.157 15.188 1.00 35.84 166 GLY A C 1
ATOM 1282 O O . GLY A 1 166 ? 14.583 1.868 14.226 1.00 35.84 166 GLY A O 1
ATOM 1283 N N . ALA A 1 167 ? 14.748 1.328 16.427 1.00 31.41 167 ALA A N 1
ATOM 1284 C CA . ALA A 1 167 ? 15.823 2.244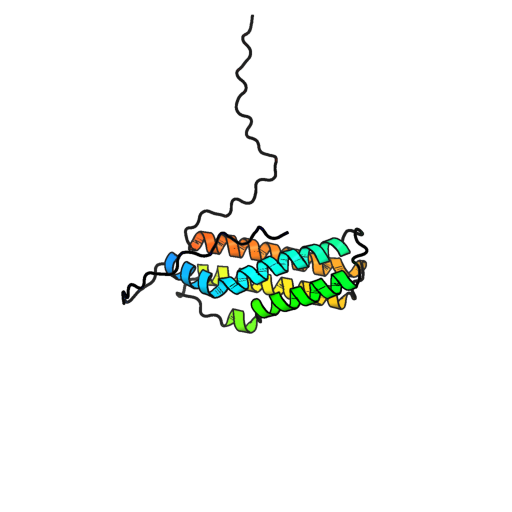 16.723 1.00 31.41 167 ALA A CA 1
ATOM 1285 C C . ALA A 1 167 ? 16.925 1.975 15.699 1.00 31.41 167 ALA A C 1
ATOM 1287 O O . ALA A 1 167 ? 17.403 0.842 15.561 1.00 31.41 167 ALA A O 1
ATOM 1288 N N . ALA A 1 168 ? 17.301 3.010 14.946 1.00 30.52 168 ALA A N 1
ATOM 1289 C CA . ALA A 1 168 ? 18.552 2.981 14.216 1.00 30.52 168 ALA A CA 1
ATOM 1290 C C . ALA A 1 168 ? 19.631 2.481 15.197 1.00 30.52 168 ALA A C 1
ATOM 1292 O O . ALA A 1 168 ? 19.638 2.929 16.350 1.00 30.52 168 ALA A O 1
ATOM 1293 N N . PRO A 1 169 ? 20.505 1.536 14.809 1.00 39.22 169 PRO A N 1
ATOM 1294 C CA . PRO A 1 169 ? 21.552 1.066 15.700 1.00 39.22 169 PRO A CA 1
ATOM 1295 C C . PRO A 1 169 ? 22.474 2.256 15.963 1.00 39.22 169 PRO A C 1
ATOM 1297 O O . PRO A 1 169 ? 23.279 2.629 15.113 1.00 39.22 169 PRO A O 1
ATOM 1300 N N . GLY A 1 170 ? 22.280 2.920 17.098 1.00 41.94 170 GLY A N 1
ATOM 1301 C CA . GLY A 1 170 ? 22.899 4.220 17.309 1.00 41.94 170 GLY A CA 1
ATOM 1302 C C . GLY A 1 170 ? 22.570 4.941 18.605 1.00 41.94 170 GLY A C 1
ATOM 1303 O O . GLY A 1 170 ? 23.308 5.864 18.921 1.00 41.94 170 GLY A O 1
ATOM 1304 N N . ASP A 1 171 ? 21.569 4.525 19.384 1.00 33.22 171 ASP A N 1
ATOM 1305 C CA . ASP A 1 171 ? 21.320 5.139 20.696 1.00 33.22 171 ASP A CA 1
ATOM 1306 C C . ASP A 1 171 ? 21.490 4.120 21.825 1.00 33.22 171 ASP A C 1
ATOM 1308 O O . ASP A 1 171 ? 20.568 3.720 22.534 1.00 33.22 171 ASP A O 1
ATOM 1312 N N . THR A 1 172 ? 22.732 3.653 21.967 1.00 35.81 172 THR A N 1
ATOM 1313 C CA . THR A 1 172 ? 23.166 3.058 23.230 1.00 35.81 172 THR A CA 1
ATOM 1314 C C . THR A 1 172 ? 23.240 4.204 24.224 1.00 35.81 172 THR A C 1
ATOM 1316 O O . THR A 1 172 ? 24.161 5.020 24.169 1.00 35.81 172 THR A O 1
ATOM 1319 N N . THR A 1 173 ? 22.267 4.267 25.127 1.00 34.88 173 THR A N 1
ATOM 1320 C CA . THR A 1 173 ? 22.333 5.100 26.323 1.00 34.88 173 THR A CA 1
ATOM 1321 C C . THR A 1 173 ? 23.690 4.853 26.976 1.00 34.88 173 THR A C 1
ATOM 1323 O O . THR A 1 173 ? 24.013 3.725 27.356 1.00 34.88 173 THR A O 1
ATOM 1326 N N . ILE A 1 174 ? 24.519 5.895 27.040 1.00 41.22 174 ILE A N 1
ATOM 1327 C CA . ILE A 1 174 ? 25.780 5.881 27.775 1.00 41.22 174 ILE A CA 1
ATOM 1328 C C . ILE A 1 174 ? 25.406 5.676 29.243 1.00 41.22 174 ILE A C 1
ATOM 1330 O O . ILE A 1 174 ? 25.046 6.617 29.945 1.00 41.22 174 ILE A O 1
ATOM 1334 N N . SER A 1 175 ? 25.431 4.421 29.686 1.00 40.16 175 SER A N 1
ATOM 1335 C CA . SER A 1 175 ? 25.359 4.088 31.099 1.00 40.16 175 SER A CA 1
ATOM 1336 C C . SER A 1 175 ? 26.648 4.590 31.740 1.00 40.16 175 SER A C 1
ATOM 1338 O O . SER A 1 175 ? 27.744 4.204 31.332 1.00 40.16 175 SER A O 1
ATOM 1340 N N . GLU A 1 176 ? 26.481 5.497 32.698 1.00 39.56 176 GLU A N 1
ATOM 1341 C CA . GLU A 1 176 ? 27.510 6.167 33.486 1.00 39.56 176 GLU A CA 1
ATOM 1342 C C . GLU A 1 176 ? 28.742 5.297 33.763 1.00 39.56 176 GLU A C 1
ATOM 1344 O O . GLU A 1 176 ? 28.684 4.257 34.422 1.00 39.56 176 GLU A O 1
ATOM 1349 N N . MET A 1 177 ? 29.889 5.778 33.294 1.00 37.88 177 MET A N 1
ATOM 1350 C CA . MET A 1 177 ? 31.195 5.330 33.753 1.00 37.88 177 MET A CA 1
ATOM 1351 C C . MET A 1 177 ? 31.464 5.999 35.114 1.00 37.88 177 MET A C 1
ATOM 1353 O O . MET A 1 177 ? 31.353 7.225 35.201 1.00 37.88 177 MET A O 1
ATOM 1357 N N . PRO A 1 178 ? 31.802 5.258 36.186 1.00 45.84 178 PRO A N 1
ATOM 1358 C CA . PRO A 1 178 ? 32.070 5.867 37.484 1.00 45.84 178 PRO A CA 1
ATOM 1359 C C . PRO A 1 178 ? 33.330 6.741 37.426 1.00 45.84 178 PRO A C 1
ATOM 1361 O O . PRO A 1 178 ? 34.341 6.367 36.826 1.00 45.84 178 PRO A O 1
ATOM 1364 N N . ALA A 1 179 ? 33.246 7.919 38.050 1.00 50.38 179 ALA A N 1
ATOM 1365 C CA . ALA A 1 179 ? 34.306 8.921 38.080 1.00 50.38 179 ALA A CA 1
ATOM 1366 C C . ALA A 1 179 ? 35.633 8.354 38.635 1.00 50.38 179 ALA A C 1
ATOM 1368 O O . ALA A 1 179 ? 35.615 7.560 39.581 1.00 50.38 179 ALA A O 1
ATOM 1369 N N . PRO A 1 180 ? 36.792 8.771 38.091 1.00 45.06 180 PRO A N 1
ATOM 1370 C CA . PRO A 1 180 ? 38.085 8.322 38.582 1.00 45.06 180 PRO A CA 1
ATOM 1371 C C . PRO A 1 180 ? 38.351 8.891 39.978 1.00 45.06 180 PRO A C 1
ATOM 1373 O O . PRO A 1 180 ? 38.174 10.085 40.221 1.00 45.06 180 PRO A O 1
ATOM 1376 N N . ALA A 1 181 ? 38.812 8.032 40.887 1.00 48.97 181 ALA A N 1
ATOM 1377 C CA . ALA A 1 181 ? 39.350 8.461 42.168 1.00 48.97 181 ALA A CA 1
ATOM 1378 C C . ALA A 1 181 ? 40.584 9.345 41.925 1.00 48.97 181 ALA A C 1
ATOM 1380 O O . ALA A 1 181 ? 41.561 8.914 41.309 1.00 48.97 181 ALA A O 1
ATOM 1381 N N . THR A 1 182 ? 40.516 10.596 42.372 1.00 55.41 182 THR A N 1
ATOM 1382 C CA . THR A 1 182 ? 41.658 11.512 42.437 1.00 55.41 182 THR A CA 1
ATOM 1383 C C . THR A 1 182 ? 42.613 11.106 43.577 1.00 55.41 182 THR A C 1
ATOM 1385 O O . THR A 1 182 ? 42.173 10.435 44.512 1.00 55.41 182 THR A O 1
ATOM 1388 N N . PRO A 1 183 ? 43.912 11.452 43.463 1.00 56.62 183 PRO A N 1
ATOM 1389 C CA . PRO A 1 183 ? 45.027 10.792 44.154 1.00 56.62 183 PRO A CA 1
ATOM 1390 C C . PRO A 1 183 ? 45.125 11.062 45.658 1.00 56.62 183 PRO A C 1
ATOM 1392 O O . PRO A 1 183 ? 44.665 12.134 46.112 1.00 56.62 183 PRO A O 1
#

Mean predicted aligned error: 13.39 Å